Protein AF-A0A914CPJ4-F1 (afdb_monomer)

pLDDT: mean 84.22, std 12.0, range [42.84, 95.88]

Secondary structure (DSSP, 8-state):
--SSPPPGGGGBSSS-BTTB---SGGGG--SSPEEEEEEE--SGGGGS--HHHHHHHHHHT-TTS-TTTPPPEEEEEE-SSSPPPPHHHHHHHHHSTTEEEEE--TT-HHHHHHTTGGGEEEEEEEE----SS-TTTTTHHHHHHHHHHHHH-TTSEEEEE-S-GGGGGGTT--SS-HHHHHHHHHHHHHHHTT-TTGGGGSHHHHTT-EE-THHHHHHHHHHHH-THHHHHHHHHHTSS--TT--------

Foldseek 3Di:
DDPDFDDLVVQAQQCADPVGHHRFPVVVVDPAAAEEEEEEPVDPPQQPPDPVVVLVVDLLQDPPDDPNHRHAYEYAYADPDPDDGHPVNSRVQRRGPRHHYYYDHLLDVVSCVRHPVQRHQEYEYYYDDDPVPDLPCPCVVQLVSQCVCCVVRVNHQAAYEDADLVCLLSHPDDPPDPPSVVLVVQLVVCVVVVDPCSSCPRPCNVSNNYDHPVVCVVVVVVCVVVVCSVVVVCLASVVDDDVPGDYDDDDD

InterPro domains:
  IPR003148 Regulator of K+ conductance, N-terminal lobe [PF22614] (32-160)
  IPR047871 Calcium-activated potassium channel slowpoke-like [PTHR10027] (2-251)

Organism: NCBI:txid290746

Structure (mmCIF, N/CA/C/O backbone):
data_AF-A0A914CPJ4-F1
#
_entry.id   AF-A0A914CPJ4-F1
#
loop_
_atom_site.group_PDB
_atom_site.id
_atom_site.type_symbol
_atom_site.label_atom_id
_atom_site.label_alt_id
_atom_site.label_comp_id
_atom_site.label_asym_id
_atom_site.label_entity_id
_atom_site.label_seq_id
_atom_site.pdbx_PDB_ins_code
_atom_site.Cartn_x
_atom_site.Cartn_y
_atom_site.Cartn_z
_atom_site.occupancy
_atom_site.B_iso_or_equiv
_atom_site.auth_seq_id
_atom_site.auth_comp_id
_atom_site.auth_asym_id
_atom_site.auth_atom_id
_atom_site.pdbx_PDB_model_num
ATOM 1 N N . MET A 1 1 ? 13.257 -15.814 -3.622 1.00 79.31 1 MET A N 1
ATOM 2 C CA . MET A 1 1 ? 14.159 -14.845 -4.295 1.00 79.31 1 MET A CA 1
ATOM 3 C C . MET A 1 1 ? 14.521 -15.344 -5.689 1.00 79.31 1 MET A C 1
ATOM 5 O O . MET A 1 1 ? 14.364 -16.530 -5.962 1.00 79.31 1 MET A O 1
ATOM 9 N N . LEU A 1 2 ? 14.965 -14.452 -6.576 1.00 82.50 2 LEU A N 1
ATOM 10 C CA . LEU A 1 2 ? 15.414 -14.799 -7.926 1.00 82.50 2 LEU A CA 1
ATOM 11 C C . LEU A 1 2 ? 16.773 -15.511 -7.895 1.00 82.50 2 LEU A C 1
ATOM 13 O O . LEU A 1 2 ? 17.661 -15.119 -7.143 1.00 82.50 2 LEU A O 1
ATOM 17 N N . LYS A 1 3 ? 16.958 -16.515 -8.766 1.00 82.69 3 LYS A N 1
ATOM 18 C CA . LYS A 1 3 ? 18.250 -17.213 -8.931 1.00 82.69 3 LYS A CA 1
ATOM 19 C C . LYS A 1 3 ? 19.349 -16.292 -9.475 1.00 82.69 3 LYS A C 1
ATOM 21 O O . LYS A 1 3 ? 20.510 -16.447 -9.122 1.00 82.69 3 LYS A O 1
ATOM 26 N N . LYS A 1 4 ? 18.980 -15.336 -10.334 1.00 88.56 4 LYS A N 1
ATOM 27 C CA . LYS A 1 4 ? 19.869 -14.305 -10.882 1.00 88.56 4 LYS A CA 1
ATOM 28 C C . LYS A 1 4 ? 19.288 -12.932 -10.562 1.00 88.56 4 LYS A C 1
ATOM 30 O O . LYS A 1 4 ? 18.122 -12.679 -10.871 1.00 88.56 4 LYS A O 1
ATOM 35 N N . LYS A 1 5 ? 20.099 -12.062 -9.955 1.00 91.81 5 LYS A N 1
ATOM 36 C CA . LYS A 1 5 ? 19.717 -10.674 -9.669 1.00 91.81 5 LYS A CA 1
ATOM 37 C C . LYS A 1 5 ? 19.462 -9.912 -10.969 1.00 91.81 5 LYS A C 1
ATOM 39 O O . LYS A 1 5 ? 20.154 -10.116 -11.969 1.00 91.81 5 LYS A O 1
ATOM 44 N N . ARG A 1 6 ? 18.463 -9.032 -10.948 1.00 93.12 6 ARG A N 1
ATOM 45 C CA . ARG A 1 6 ? 18.163 -8.136 -12.073 1.00 93.12 6 ARG A CA 1
ATOM 46 C C . ARG A 1 6 ? 19.203 -7.010 -12.144 1.00 93.12 6 ARG A C 1
ATOM 48 O O . ARG A 1 6 ? 19.641 -6.540 -11.096 1.00 93.12 6 ARG A O 1
ATOM 55 N N . PRO A 1 7 ? 19.587 -6.545 -13.343 1.00 91.81 7 PRO A N 1
ATOM 56 C CA . PRO A 1 7 ? 20.474 -5.394 -13.458 1.00 91.81 7 PRO A CA 1
ATOM 57 C C . PRO A 1 7 ? 19.769 -4.134 -12.935 1.00 91.81 7 PRO A C 1
ATOM 59 O O . PRO A 1 7 ? 18.557 -3.981 -13.100 1.00 91.81 7 PRO A O 1
ATOM 62 N N . TYR A 1 8 ? 20.523 -3.219 -12.321 1.00 91.44 8 TYR A N 1
ATOM 63 C CA . TYR A 1 8 ? 19.953 -2.039 -11.655 1.00 91.44 8 TYR A CA 1
ATOM 64 C C . TYR A 1 8 ? 19.172 -1.125 -12.601 1.00 91.44 8 TYR A C 1
ATOM 66 O O . TYR A 1 8 ? 18.148 -0.574 -12.204 1.00 91.44 8 TYR A O 1
ATOM 74 N N . CYS A 1 9 ? 19.592 -1.021 -13.863 1.00 90.81 9 CYS A N 1
ATOM 75 C CA . CYS A 1 9 ? 18.874 -0.248 -14.875 1.00 90.81 9 CYS A CA 1
ATOM 76 C C . CYS A 1 9 ? 17.449 -0.772 -15.121 1.00 90.81 9 CYS A C 1
ATOM 78 O O . CYS A 1 9 ? 16.534 0.025 -15.262 1.00 90.81 9 CYS A O 1
ATOM 80 N N . CYS A 1 10 ? 17.218 -2.089 -15.053 1.00 91.75 10 CYS A N 1
ATOM 81 C CA . CYS A 1 10 ? 15.882 -2.680 -15.203 1.00 91.75 10 CYS A CA 1
ATOM 82 C C . CYS A 1 10 ? 14.960 -2.461 -13.999 1.00 91.75 10 CYS A C 1
ATOM 84 O O . CYS A 1 10 ? 13.768 -2.758 -14.090 1.00 91.75 10 CYS A O 1
ATOM 86 N N . LEU A 1 11 ? 15.497 -2.046 -12.849 1.00 91.69 11 LEU A N 1
ATOM 87 C CA . LEU A 1 11 ? 14.681 -1.730 -11.675 1.00 91.69 11 LEU A CA 1
ATOM 88 C C . LEU A 1 11 ? 14.003 -0.369 -11.816 1.00 91.69 11 LEU A C 1
ATOM 90 O O . LEU A 1 11 ? 12.974 -0.146 -11.182 1.00 91.69 11 LEU A O 1
ATOM 94 N N . LYS A 1 12 ? 14.577 0.526 -12.622 1.00 92.00 12 LYS A N 1
ATOM 95 C CA . LYS A 1 12 ? 14.050 1.863 -12.850 1.00 92.00 12 LYS A CA 1
ATOM 96 C C . LYS A 1 12 ? 12.980 1.807 -13.937 1.00 92.00 12 LYS A C 1
ATOM 98 O O . LYS A 1 12 ? 13.246 1.340 -15.034 1.00 92.00 12 LYS A O 1
ATOM 103 N N . LEU A 1 13 ? 11.772 2.259 -13.614 1.00 90.88 13 LEU A N 1
ATOM 104 C CA . LEU A 1 13 ? 10.626 2.202 -14.529 1.00 90.88 13 LEU A CA 1
ATOM 105 C C . LEU A 1 13 ? 10.644 3.333 -15.570 1.00 90.88 13 LEU A C 1
ATOM 107 O O . LEU A 1 13 ? 10.175 3.157 -16.684 1.00 90.88 13 LEU A O 1
ATOM 111 N N . SER A 1 14 ? 11.148 4.507 -15.186 1.00 84.75 14 SER A N 1
ATOM 112 C CA . SER A 1 14 ? 10.991 5.751 -15.950 1.00 84.75 14 SER A CA 1
ATOM 113 C C . SER A 1 14 ? 12.009 5.942 -17.077 1.00 84.75 14 SER A C 1
ATOM 115 O O . SER A 1 14 ? 11.964 6.961 -17.759 1.00 84.75 14 SER A O 1
ATOM 117 N N . GLU A 1 15 ? 12.975 5.037 -17.225 1.00 87.19 15 GLU A N 1
ATOM 118 C CA . GLU A 1 15 ? 14.074 5.165 -18.182 1.00 87.19 15 GLU A CA 1
ATOM 119 C C . GLU A 1 15 ? 14.268 3.856 -18.936 1.00 87.19 15 GLU A C 1
ATOM 121 O O . GLU A 1 15 ? 14.432 2.796 -18.333 1.00 87.19 15 GLU A O 1
ATOM 126 N N . SER A 1 16 ? 14.304 3.954 -20.263 1.00 90.38 16 SER A N 1
ATOM 127 C CA . SER A 1 16 ? 14.682 2.842 -21.123 1.00 90.38 16 SER A CA 1
ATOM 128 C C . SER A 1 16 ? 16.148 2.475 -20.899 1.00 90.38 16 SER A C 1
ATOM 130 O O . SER A 1 16 ? 17.007 3.348 -20.765 1.00 90.38 16 SER A O 1
ATOM 132 N N . CYS A 1 17 ? 16.457 1.185 -20.938 1.00 90.50 17 CYS A N 1
ATOM 133 C CA . CYS A 1 17 ? 17.824 0.679 -20.923 1.00 90.50 17 CYS A CA 1
ATOM 134 C C . CYS A 1 17 ? 18.021 -0.356 -22.033 1.00 90.50 17 CYS A C 1
ATOM 136 O O . CYS A 1 17 ? 17.056 -0.828 -22.629 1.00 90.50 17 CYS A O 1
ATOM 138 N N . GLU A 1 18 ? 19.265 -0.770 -22.270 1.00 89.94 18 GLU A N 1
ATOM 139 C CA . GLU A 1 18 ? 19.602 -1.766 -23.302 1.00 89.94 18 GLU A CA 1
ATOM 140 C C . GLU A 1 18 ? 18.847 -3.097 -23.141 1.00 89.94 18 GLU A C 1
ATOM 142 O O . GLU A 1 18 ? 18.603 -3.804 -24.113 1.00 89.94 18 GLU A O 1
ATOM 147 N N . HIS A 1 19 ? 18.431 -3.433 -21.918 1.00 89.81 19 HIS A N 1
ATOM 148 C CA . HIS A 1 19 ? 17.678 -4.654 -21.629 1.00 89.81 19 HIS A CA 1
ATOM 149 C C . HIS A 1 19 ? 16.163 -4.509 -21.828 1.00 89.81 19 HIS A C 1
ATOM 151 O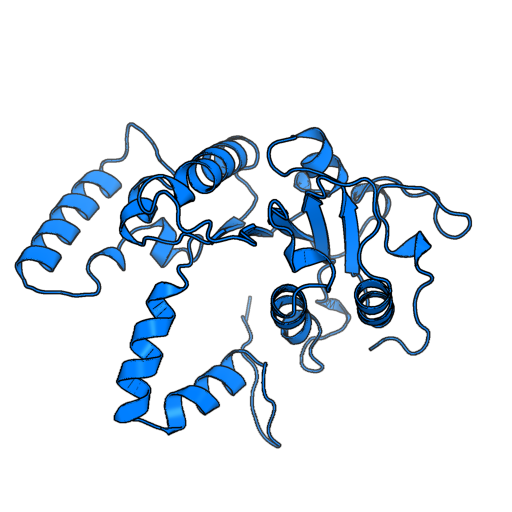 O . HIS A 1 19 ? 15.466 -5.513 -21.962 1.00 89.81 19 HIS A O 1
ATOM 157 N N . CYS A 1 20 ? 15.629 -3.289 -21.723 1.00 89.31 20 CYS A N 1
ATOM 158 C CA . CYS A 1 20 ? 14.195 -3.033 -21.664 1.00 89.31 20 CYS A CA 1
ATOM 159 C C . CYS A 1 20 ? 13.900 -1.597 -22.123 1.00 89.31 20 CYS A C 1
ATOM 161 O O . CYS A 1 20 ? 14.276 -0.660 -21.413 1.00 89.31 20 CYS A O 1
ATOM 163 N N . PRO A 1 21 ? 13.205 -1.405 -23.260 1.00 91.88 21 PRO A N 1
ATOM 164 C CA . PRO A 1 21 ? 12.904 -0.077 -23.790 1.00 91.88 21 PRO A CA 1
ATOM 165 C C . PRO A 1 21 ? 11.723 0.602 -23.084 1.00 91.88 21 PRO A C 1
ATOM 167 O O . PRO A 1 21 ? 11.405 1.741 -23.408 1.00 91.88 21 PRO A O 1
ATOM 170 N N . TYR A 1 22 ? 11.059 -0.088 -22.154 1.00 93.31 22 TYR A N 1
ATOM 171 C CA . TYR A 1 22 ? 9.839 0.409 -21.535 1.00 93.31 22 TYR A CA 1
ATOM 172 C C . TYR A 1 22 ? 10.086 1.600 -20.610 1.00 93.31 22 TYR A C 1
ATOM 174 O O . TYR A 1 22 ? 11.032 1.594 -19.826 1.00 93.31 22 TYR A O 1
ATOM 182 N N . THR A 1 23 ? 9.203 2.594 -20.685 1.00 90.06 23 THR A N 1
ATOM 183 C CA . THR A 1 23 ? 9.301 3.849 -19.912 1.00 90.06 23 THR A CA 1
ATOM 184 C C . THR A 1 23 ? 8.101 4.104 -19.002 1.00 90.06 23 THR A C 1
ATOM 186 O O . THR A 1 23 ? 8.130 4.989 -18.143 1.00 90.06 23 THR A O 1
ATOM 189 N N . THR A 1 24 ? 7.032 3.324 -19.171 1.00 91.69 24 THR A N 1
ATOM 190 C CA . THR A 1 24 ? 5.809 3.419 -18.373 1.00 91.69 24 THR A CA 1
ATOM 191 C C . THR A 1 24 ? 5.376 2.043 -17.882 1.00 91.69 24 THR A C 1
ATOM 193 O O . THR A 1 24 ? 5.587 1.035 -18.555 1.00 91.69 24 THR A O 1
ATOM 196 N N . ALA A 1 25 ? 4.714 1.979 -16.721 1.00 92.31 25 ALA A N 1
ATOM 197 C CA . ALA A 1 25 ? 4.182 0.721 -16.178 1.00 92.31 25 ALA A CA 1
ATOM 198 C C . ALA A 1 25 ? 3.256 -0.008 -17.166 1.00 92.31 25 ALA A C 1
ATOM 200 O O . ALA A 1 25 ? 3.248 -1.235 -17.229 1.00 92.31 25 ALA A O 1
ATOM 201 N N . ARG A 1 26 ? 2.512 0.753 -17.976 1.00 91.56 26 ARG A N 1
ATOM 202 C CA . ARG A 1 26 ? 1.573 0.221 -18.968 1.00 91.56 26 ARG A CA 1
ATOM 203 C C . ARG A 1 26 ? 2.258 -0.631 -20.038 1.00 91.56 26 ARG A C 1
ATOM 205 O O . ARG A 1 26 ? 1.668 -1.610 -20.484 1.00 91.56 26 ARG A O 1
ATOM 212 N N . GLU A 1 27 ? 3.478 -0.282 -20.435 1.00 92.81 27 GLU A N 1
ATOM 213 C CA . GLU A 1 27 ? 4.232 -0.999 -21.473 1.00 92.81 27 GLU A CA 1
ATOM 214 C C . GLU A 1 27 ? 4.710 -2.380 -21.009 1.00 92.81 27 GLU A C 1
ATOM 216 O O . GLU A 1 27 ? 4.847 -3.290 -21.823 1.00 92.81 27 GLU A O 1
ATOM 221 N N . TYR A 1 28 ? 4.883 -2.579 -19.698 1.00 91.00 28 TYR A N 1
ATOM 222 C CA . TYR A 1 28 ? 5.264 -3.881 -19.145 1.00 91.00 28 TYR A CA 1
ATOM 223 C C . TYR A 1 28 ? 4.152 -4.935 -19.233 1.00 91.00 28 TYR A C 1
ATOM 225 O O . TYR A 1 28 ? 4.446 -6.120 -19.065 1.00 91.00 28 TYR A O 1
ATOM 233 N N . ASN A 1 29 ? 2.900 -4.523 -19.479 1.00 91.50 29 ASN A N 1
ATOM 234 C CA . ASN A 1 29 ? 1.733 -5.394 -19.646 1.00 91.50 29 ASN A CA 1
ATOM 235 C C . ASN A 1 29 ? 1.654 -6.516 -18.588 1.00 91.50 29 ASN A C 1
ATOM 237 O O . ASN A 1 29 ? 1.595 -7.709 -18.903 1.00 91.50 29 ASN A O 1
ATOM 241 N N . TRP A 1 30 ? 1.737 -6.136 -17.309 1.00 93.12 30 TRP A N 1
ATOM 242 C CA . TRP A 1 30 ? 1.708 -7.092 -16.207 1.00 93.12 30 TRP A CA 1
ATOM 243 C C . TRP A 1 30 ? 0.375 -7.842 -16.142 1.00 93.12 30 TRP A C 1
ATOM 245 O O . TRP A 1 30 ? -0.690 -7.265 -16.336 1.00 93.12 30 TRP A O 1
ATOM 255 N N . LYS A 1 31 ? 0.435 -9.136 -15.800 1.00 91.62 31 LYS A N 1
ATOM 256 C CA . LYS A 1 31 ? -0.765 -9.980 -15.663 1.00 91.62 31 LYS A CA 1
ATOM 257 C C . LYS A 1 31 ? -1.660 -9.549 -14.499 1.00 91.62 31 LYS A C 1
ATOM 259 O O . LYS A 1 31 ? -2.876 -9.542 -14.634 1.00 91.62 31 LYS A O 1
ATOM 264 N N . ASN A 1 32 ? -1.043 -9.216 -13.366 1.00 93.19 32 ASN A N 1
ATOM 265 C CA . ASN A 1 32 ? -1.735 -8.809 -12.147 1.00 93.19 32 ASN A CA 1
ATOM 266 C C . ASN A 1 32 ? -1.646 -7.293 -11.965 1.00 93.19 32 ASN A C 1
ATOM 268 O O . ASN A 1 32 ? -0.625 -6.688 -12.300 1.00 93.19 32 ASN A O 1
ATOM 272 N N . SER A 1 33 ? -2.681 -6.707 -11.361 1.00 93.75 33 SER A N 1
ATOM 273 C CA . SER A 1 33 ? -2.717 -5.286 -11.004 1.00 93.75 33 SER A CA 1
ATOM 274 C C . SER A 1 33 ? -1.545 -4.909 -10.100 1.00 93.75 33 SER A C 1
ATOM 276 O O . SER A 1 33 ? -1.238 -5.625 -9.138 1.00 93.75 33 SER A O 1
ATOM 278 N N . ALA A 1 34 ? -0.922 -3.767 -10.375 1.00 94.75 34 ALA A N 1
ATOM 279 C CA . ALA A 1 34 ? 0.202 -3.287 -9.588 1.00 94.75 34 ALA A CA 1
ATOM 280 C C . ALA A 1 34 ? -0.230 -2.735 -8.219 1.00 94.75 34 ALA A C 1
ATOM 282 O O . ALA A 1 34 ? -1.388 -2.372 -7.987 1.00 94.75 34 ALA A O 1
ATOM 283 N N . ILE A 1 35 ? 0.738 -2.681 -7.309 1.00 95.88 35 ILE A N 1
ATOM 284 C CA . ILE A 1 35 ? 0.667 -1.970 -6.036 1.00 95.88 35 ILE A CA 1
ATOM 285 C C . ILE A 1 35 ? 1.643 -0.802 -6.135 1.00 95.88 35 ILE A C 1
ATOM 287 O O . ILE A 1 35 ? 2.839 -1.008 -6.351 1.00 95.88 35 ILE A O 1
ATOM 291 N N . ILE A 1 36 ? 1.143 0.418 -5.971 1.00 95.75 36 ILE A N 1
ATOM 292 C CA . ILE A 1 36 ? 1.990 1.613 -5.917 1.00 95.75 36 ILE A CA 1
ATOM 293 C C . ILE A 1 36 ? 2.285 1.918 -4.455 1.00 95.75 36 ILE A C 1
ATOM 295 O O . ILE A 1 36 ? 1.369 1.990 -3.643 1.00 95.75 36 ILE A O 1
ATOM 299 N N . VAL A 1 37 ? 3.554 2.117 -4.119 1.00 93.44 37 VAL A N 1
ATOM 300 C CA . VAL A 1 37 ? 3.982 2.574 -2.794 1.00 93.44 37 VAL A CA 1
ATOM 301 C C . VAL A 1 37 ? 4.639 3.931 -2.981 1.00 93.44 37 VAL A C 1
ATOM 303 O O . VAL A 1 37 ? 5.756 4.025 -3.486 1.00 93.44 37 VAL A O 1
ATOM 306 N N . ALA A 1 38 ? 3.912 4.981 -2.626 1.00 90.56 38 ALA A N 1
ATOM 307 C CA . ALA A 1 38 ? 4.359 6.355 -2.707 1.00 90.56 38 ALA A CA 1
ATOM 308 C C . ALA A 1 38 ? 4.926 6.782 -1.355 1.00 90.56 38 ALA A C 1
ATOM 310 O O . ALA A 1 38 ? 4.220 6.766 -0.346 1.00 90.56 38 ALA A O 1
ATOM 311 N N . VAL A 1 39 ? 6.208 7.138 -1.347 1.00 84.19 39 VAL A N 1
ATOM 312 C CA . VAL A 1 39 ? 6.927 7.517 -0.130 1.00 84.19 39 VAL A CA 1
ATOM 313 C C . VAL A 1 39 ? 7.401 8.952 -0.271 1.00 84.19 39 VAL A C 1
ATOM 315 O O . VAL A 1 39 ? 8.190 9.263 -1.171 1.00 84.19 39 VAL A O 1
ATOM 318 N N . ASP A 1 40 ? 6.934 9.823 0.625 1.00 74.62 40 ASP A N 1
ATOM 319 C CA . ASP A 1 40 ? 7.487 11.172 0.716 1.00 74.62 40 ASP A CA 1
ATOM 320 C C . ASP A 1 40 ? 8.816 11.142 1.481 1.00 74.62 40 ASP A C 1
ATOM 322 O O . ASP A 1 40 ? 8.848 10.938 2.696 1.00 74.62 40 ASP A O 1
ATOM 326 N N . GLN A 1 41 ? 9.921 11.329 0.756 1.00 63.06 41 GLN A N 1
ATOM 327 C CA . GLN A 1 41 ? 11.288 11.289 1.286 1.00 63.06 41 GLN A CA 1
ATOM 328 C C . GLN A 1 41 ? 11.815 12.698 1.573 1.00 63.06 41 GLN A C 1
ATOM 330 O O . GLN A 1 41 ? 12.959 13.048 1.274 1.00 63.06 41 GLN A O 1
ATOM 335 N N . SER A 1 42 ? 10.968 13.542 2.155 1.00 50.31 42 SER A N 1
ATOM 336 C CA . SER A 1 42 ? 11.309 14.918 2.502 1.00 50.31 42 SER A CA 1
ATOM 337 C C . SER A 1 42 ? 12.378 15.027 3.606 1.00 50.31 42 SER A C 1
ATOM 339 O O . SER A 1 42 ? 12.928 16.122 3.778 1.00 50.31 42 SER A O 1
ATOM 341 N N . SER A 1 43 ? 12.744 13.919 4.276 1.00 44.84 43 SER A N 1
ATOM 342 C CA . SER A 1 43 ? 13.762 13.854 5.334 1.00 44.84 43 SER A CA 1
ATOM 343 C C . SER A 1 43 ? 15.096 13.214 4.921 1.00 44.84 43 SER A C 1
ATOM 345 O O . SER A 1 43 ? 15.177 12.278 4.127 1.00 44.84 43 SER A O 1
ATOM 347 N N . ARG A 1 44 ? 16.181 13.708 5.534 1.00 43.41 44 ARG A N 1
ATOM 348 C CA . ARG A 1 44 ? 17.588 13.316 5.300 1.00 43.41 44 ARG A CA 1
ATOM 349 C C . ARG A 1 44 ? 17.920 11.845 5.613 1.00 43.41 44 ARG A C 1
ATOM 351 O O . ARG A 1 44 ? 19.039 11.413 5.334 1.00 43.41 44 ARG A O 1
ATOM 358 N N . ASN A 1 45 ? 16.994 11.080 6.192 1.00 42.84 45 ASN A N 1
ATOM 359 C CA . ASN A 1 45 ? 17.260 9.723 6.678 1.00 42.84 45 ASN A CA 1
ATOM 360 C C . ASN A 1 45 ? 17.192 8.645 5.584 1.00 42.84 45 ASN A C 1
ATOM 362 O O . ASN A 1 45 ? 17.738 7.559 5.773 1.00 42.84 45 ASN A O 1
ATOM 366 N N . VAL A 1 46 ? 16.698 8.976 4.387 1.00 46.41 46 VAL A N 1
ATOM 367 C CA . VAL A 1 46 ? 16.707 8.072 3.219 1.00 46.41 46 VAL A CA 1
ATOM 368 C C . VAL A 1 46 ? 18.054 8.055 2.478 1.00 46.41 46 VAL A C 1
ATOM 370 O O . VAL A 1 46 ? 18.150 7.730 1.298 1.00 46.41 46 VAL A O 1
ATOM 373 N N . ARG A 1 47 ? 19.163 8.357 3.162 1.00 46.72 47 ARG A N 1
ATOM 374 C CA . ARG A 1 47 ? 20.495 7.949 2.673 1.00 46.72 47 ARG A CA 1
ATOM 375 C C . ARG A 1 47 ? 20.752 6.453 2.894 1.00 46.72 47 ARG A C 1
ATOM 377 O O . ARG A 1 47 ? 21.701 5.893 2.346 1.00 46.72 47 ARG A O 1
ATOM 384 N N . ARG A 1 48 ? 19.892 5.772 3.654 1.00 44.38 48 ARG A N 1
ATOM 385 C CA . ARG A 1 48 ? 19.912 4.324 3.887 1.00 44.38 48 ARG A CA 1
ATOM 386 C C . ARG A 1 48 ? 18.512 3.822 3.571 1.00 44.38 48 ARG A C 1
ATOM 388 O O . ARG A 1 48 ? 17.584 4.273 4.223 1.00 44.38 48 ARG A O 1
ATOM 395 N N . GLY A 1 49 ? 18.341 2.987 2.546 1.00 50.44 49 GLY A N 1
ATOM 396 C CA . GLY A 1 49 ? 17.019 2.476 2.168 1.00 50.44 49 GLY A CA 1
ATOM 397 C C . GLY A 1 49 ? 16.227 2.042 3.400 1.00 50.44 49 GLY A C 1
ATOM 398 O O . GLY A 1 49 ? 16.729 1.245 4.193 1.00 50.44 49 GLY A O 1
ATOM 399 N N . SER A 1 50 ? 15.056 2.648 3.592 1.00 57.28 50 SER A N 1
ATOM 400 C CA . SER A 1 50 ? 14.302 2.531 4.834 1.00 57.28 50 SER A CA 1
ATOM 401 C C . SER A 1 50 ? 14.004 1.065 5.151 1.00 57.28 50 SER A C 1
ATOM 403 O O . SER A 1 50 ? 13.406 0.385 4.307 1.00 57.28 50 SER A O 1
ATOM 405 N N . PRO A 1 51 ? 14.343 0.564 6.353 1.00 62.19 51 PRO A N 1
ATOM 406 C CA . PRO A 1 51 ? 13.916 -0.758 6.809 1.00 62.19 51 PRO A CA 1
ATOM 407 C C . PRO A 1 51 ? 12.398 -0.963 6.670 1.00 62.19 51 PRO A C 1
ATOM 409 O O . PRO A 1 51 ? 11.943 -2.077 6.421 1.00 62.19 51 PRO A O 1
ATOM 412 N N . GLY A 1 52 ? 11.611 0.119 6.755 1.00 72.94 52 GLY A N 1
ATOM 413 C CA . GLY A 1 52 ? 10.153 0.079 6.638 1.00 72.94 52 GLY A CA 1
ATOM 414 C C . GLY A 1 52 ? 9.651 -0.421 5.280 1.00 72.94 52 GLY A C 1
ATOM 415 O O . GLY A 1 52 ? 8.761 -1.267 5.233 1.00 72.94 52 GLY A O 1
ATOM 416 N N . ILE A 1 53 ? 10.255 0.023 4.170 1.00 80.75 53 ILE A N 1
ATOM 417 C CA . ILE A 1 53 ? 9.842 -0.421 2.824 1.00 80.75 53 ILE A CA 1
ATOM 418 C C . ILE A 1 53 ? 10.149 -1.913 2.637 1.00 80.75 53 ILE A C 1
ATOM 420 O O . ILE A 1 53 ? 9.373 -2.638 2.015 1.00 80.75 53 ILE A O 1
ATOM 424 N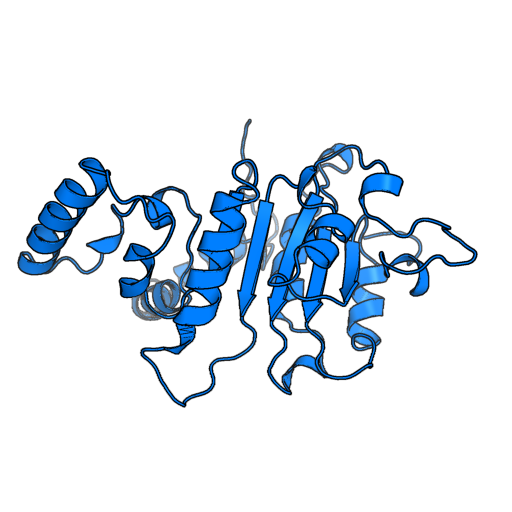 N . PHE A 1 54 ? 11.248 -2.405 3.212 1.00 82.00 54 PHE A N 1
ATOM 425 C CA . PHE A 1 54 ? 11.561 -3.833 3.175 1.00 82.00 54 PHE A CA 1
ATOM 426 C C . PHE A 1 54 ? 10.560 -4.669 3.959 1.00 82.00 54 PHE A C 1
ATOM 428 O O . PHE A 1 54 ? 10.104 -5.690 3.447 1.00 82.00 54 PHE A O 1
ATOM 435 N N . ASN A 1 55 ? 10.158 -4.206 5.141 1.00 84.88 55 ASN A N 1
ATOM 436 C CA . ASN A 1 55 ? 9.132 -4.873 5.941 1.00 84.88 55 ASN A CA 1
ATOM 437 C C . ASN A 1 55 ? 7.774 -4.923 5.226 1.00 84.88 55 ASN A C 1
ATOM 439 O O . ASN A 1 55 ? 6.998 -5.840 5.469 1.00 84.88 55 ASN A O 1
ATOM 443 N N . LEU A 1 56 ? 7.506 -3.994 4.302 1.00 87.19 56 LEU A N 1
ATOM 444 C CA . LEU A 1 56 ? 6.339 -4.063 3.422 1.00 87.19 56 LEU A CA 1
ATOM 445 C C . LEU A 1 56 ? 6.516 -5.096 2.295 1.00 87.19 56 LEU A C 1
ATOM 447 O O . LEU A 1 56 ? 5.586 -5.828 1.964 1.00 87.19 56 LEU A O 1
ATOM 451 N N . ILE A 1 57 ? 7.701 -5.160 1.683 1.00 89.12 57 ILE A N 1
ATOM 452 C CA . ILE A 1 57 ? 7.977 -6.052 0.546 1.00 89.12 57 ILE A CA 1
ATOM 453 C C . ILE A 1 57 ? 8.039 -7.523 0.976 1.00 89.12 57 ILE A C 1
ATOM 455 O O . ILE A 1 57 ? 7.571 -8.385 0.229 1.00 89.12 57 ILE A O 1
ATOM 459 N N . LEU A 1 58 ? 8.616 -7.818 2.145 1.00 88.56 58 LEU A N 1
ATOM 460 C CA . LEU A 1 58 ? 8.892 -9.185 2.598 1.00 88.56 58 LEU A CA 1
ATOM 461 C C . LEU A 1 58 ? 7.628 -10.069 2.634 1.00 88.56 58 LEU A C 1
ATOM 463 O O . LEU A 1 58 ? 7.618 -11.079 1.924 1.00 88.56 58 LEU A O 1
ATOM 467 N N . PRO A 1 59 ? 6.525 -9.688 3.310 1.00 89.12 59 PRO A N 1
ATOM 468 C CA . PRO A 1 59 ? 5.301 -10.494 3.315 1.00 89.12 59 PRO A CA 1
ATOM 469 C C . PRO A 1 59 ? 4.641 -10.600 1.931 1.00 89.12 59 PRO A C 1
ATOM 471 O O . PRO A 1 59 ? 4.023 -11.612 1.601 1.00 89.12 59 PRO A O 1
ATOM 474 N N . LEU A 1 60 ? 4.796 -9.578 1.079 1.00 90.50 60 LEU A N 1
ATOM 475 C CA . LEU A 1 60 ? 4.265 -9.553 -0.294 1.00 90.50 60 LEU A CA 1
ATOM 476 C C . LEU A 1 60 ? 5.081 -10.404 -1.280 1.00 90.50 60 LEU A C 1
ATOM 478 O O . LEU A 1 60 ? 4.689 -10.567 -2.442 1.00 90.50 60 LEU A O 1
ATOM 482 N N . ARG A 1 61 ? 6.237 -10.907 -0.845 1.00 90.75 61 ARG A N 1
ATOM 483 C CA . ARG A 1 61 ? 7.138 -11.784 -1.601 1.00 90.75 61 ARG A CA 1
ATOM 484 C C . ARG A 1 61 ? 7.491 -13.050 -0.818 1.00 90.75 61 ARG A C 1
ATOM 486 O O . ARG A 1 61 ? 8.492 -13.694 -1.143 1.00 90.75 61 ARG A O 1
ATOM 493 N N . SER A 1 62 ? 6.683 -13.396 0.185 1.00 86.81 62 SER A N 1
ATOM 494 C CA . SER A 1 62 ? 6.890 -14.574 1.022 1.00 86.81 62 SER A CA 1
ATOM 495 C C . SER A 1 62 ? 6.772 -15.866 0.214 1.00 86.81 62 SER A C 1
ATOM 497 O O . SER A 1 62 ? 6.136 -15.915 -0.842 1.00 86.81 62 SER A O 1
ATOM 499 N N . TYR A 1 63 ? 7.388 -16.932 0.724 1.00 83.56 63 TYR A N 1
ATOM 500 C CA . TYR A 1 63 ? 7.346 -18.253 0.095 1.00 83.56 63 TYR A CA 1
ATOM 501 C C . TYR A 1 63 ? 5.922 -18.830 0.015 1.00 83.56 63 TYR A C 1
ATOM 503 O O . TYR A 1 63 ? 5.612 -19.578 -0.908 1.00 83.56 63 TYR A O 1
ATOM 511 N N . PHE A 1 64 ? 5.043 -18.443 0.942 1.00 82.56 64 PHE A N 1
ATOM 512 C CA . PHE A 1 64 ? 3.652 -18.899 0.988 1.00 82.56 64 PHE A CA 1
ATOM 513 C C . PHE A 1 64 ? 2.782 -18.357 -0.157 1.00 82.56 64 PHE A C 1
ATOM 515 O O . PHE A 1 64 ? 1.679 -18.853 -0.372 1.00 82.56 64 PHE A O 1
ATOM 522 N N . ARG A 1 65 ? 3.246 -17.339 -0.895 1.00 84.56 65 ARG A N 1
ATOM 523 C CA . ARG A 1 65 ? 2.524 -16.772 -2.042 1.00 84.56 65 ARG A CA 1
ATOM 524 C C . ARG A 1 65 ? 2.863 -17.533 -3.315 1.00 84.56 65 ARG A C 1
ATOM 526 O O . ARG A 1 65 ? 4.035 -17.721 -3.648 1.00 84.56 65 ARG A O 1
ATOM 533 N N . SER A 1 66 ? 1.840 -17.902 -4.081 1.00 86.88 66 SER A N 1
ATOM 534 C CA . SER A 1 66 ? 2.079 -18.539 -5.371 1.00 86.88 66 SER A CA 1
ATOM 535 C C . SER A 1 66 ? 2.724 -17.543 -6.357 1.00 86.88 66 SER A C 1
ATOM 537 O O . SER A 1 66 ? 2.372 -16.359 -6.371 1.00 86.88 66 SER A O 1
ATOM 539 N N . PRO A 1 67 ? 3.649 -17.983 -7.234 1.00 86.88 67 PRO A N 1
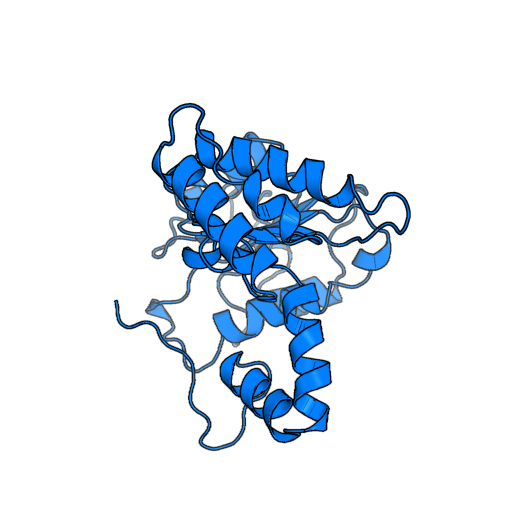ATOM 540 C CA . PRO A 1 67 ? 4.279 -17.097 -8.217 1.00 86.88 67 PRO A CA 1
ATOM 541 C C . PRO A 1 67 ? 3.289 -16.414 -9.171 1.00 86.88 67 PRO A C 1
ATOM 543 O O . PRO A 1 67 ? 3.581 -15.339 -9.695 1.00 86.88 67 PRO A O 1
ATOM 546 N N . HIS A 1 68 ? 2.130 -17.035 -9.404 1.00 88.44 68 HIS A N 1
ATOM 547 C CA . HIS A 1 68 ? 1.089 -16.531 -10.299 1.00 88.44 68 HIS A CA 1
ATOM 548 C C . HIS A 1 68 ? 0.255 -15.404 -9.682 1.00 88.44 68 HIS A C 1
ATOM 550 O O . HIS A 1 68 ? -0.269 -14.581 -10.426 1.00 88.44 68 HIS A O 1
ATOM 556 N N . GLU A 1 69 ? 0.179 -15.319 -8.354 1.00 89.69 69 GLU A N 1
ATOM 557 C CA . GLU A 1 69 ? -0.550 -14.270 -7.625 1.00 89.69 69 GLU A CA 1
ATOM 558 C C . GLU A 1 69 ? 0.314 -13.037 -7.333 1.00 89.69 69 GLU A C 1
ATOM 560 O O . GLU A 1 69 ? -0.178 -12.032 -6.814 1.00 89.69 69 GLU A O 1
ATOM 565 N N . LEU A 1 70 ? 1.614 -13.086 -7.649 1.00 92.25 70 LEU A N 1
ATOM 566 C CA . LEU A 1 70 ? 2.521 -11.982 -7.366 1.00 92.25 70 LEU A CA 1
ATOM 567 C C . LEU A 1 70 ? 2.094 -10.724 -8.123 1.00 92.25 70 LEU A C 1
ATOM 569 O O . LEU A 1 70 ? 2.030 -10.686 -9.354 1.00 92.25 70 LEU A O 1
ATOM 573 N N . ARG A 1 71 ? 1.833 -9.666 -7.358 1.00 93.62 71 ARG A N 1
ATOM 574 C CA . ARG A 1 71 ? 1.497 -8.340 -7.874 1.00 93.62 71 ARG A CA 1
ATOM 575 C C . ARG A 1 71 ? 2.761 -7.501 -8.029 1.00 93.62 71 ARG A C 1
ATOM 577 O O . ARG A 1 71 ? 3.549 -7.452 -7.076 1.00 93.62 71 ARG A O 1
ATOM 584 N N . PRO A 1 72 ? 2.979 -6.836 -9.174 1.00 95.44 72 PRO A N 1
ATOM 585 C CA . PRO A 1 72 ? 4.072 -5.885 -9.338 1.00 95.44 72 PRO A CA 1
ATOM 586 C C . PRO A 1 72 ? 4.016 -4.787 -8.276 1.00 95.44 72 PRO A C 1
ATOM 588 O O . PRO A 1 72 ? 2.935 -4.311 -7.944 1.00 95.44 72 PRO A O 1
ATOM 591 N N . ILE A 1 73 ? 5.171 -4.395 -7.741 1.00 95.69 73 ILE A N 1
ATOM 592 C CA . ILE A 1 73 ? 5.282 -3.289 -6.784 1.00 95.69 73 ILE A CA 1
ATOM 593 C C . ILE A 1 73 ? 6.080 -2.167 -7.441 1.00 95.69 73 ILE A C 1
ATOM 595 O O . ILE A 1 73 ? 7.209 -2.395 -7.884 1.00 95.69 73 ILE A O 1
ATOM 599 N N . VAL A 1 74 ? 5.501 -0.969 -7.486 1.00 95.12 74 VAL A N 1
ATOM 600 C CA . VAL A 1 74 ? 6.142 0.247 -7.997 1.00 95.12 74 VAL A CA 1
ATOM 601 C C . VAL A 1 74 ? 6.370 1.204 -6.836 1.00 95.12 74 VAL A C 1
ATOM 603 O O . VAL A 1 74 ? 5.420 1.716 -6.249 1.00 95.12 74 VAL A O 1
ATOM 606 N N . LEU A 1 75 ? 7.636 1.446 -6.506 1.00 92.62 75 LEU A N 1
ATOM 607 C CA . LEU A 1 75 ? 8.030 2.423 -5.498 1.00 92.62 75 LEU A CA 1
ATOM 608 C C . LEU A 1 75 ? 8.148 3.806 -6.147 1.00 92.62 75 LEU A C 1
ATOM 610 O O . LEU A 1 75 ? 9.051 4.036 -6.954 1.00 92.62 75 LEU A O 1
ATOM 614 N N . LEU A 1 76 ? 7.246 4.718 -5.799 1.00 91.75 76 LEU A N 1
ATOM 615 C CA . LEU A 1 76 ? 7.292 6.114 -6.220 1.00 91.75 76 LEU A CA 1
ATOM 616 C C . LEU A 1 76 ? 8.008 6.923 -5.136 1.00 91.75 76 LEU A C 1
ATOM 618 O O . LEU A 1 76 ? 7.463 7.145 -4.054 1.00 91.75 76 LEU A O 1
ATOM 622 N N . LEU A 1 77 ? 9.251 7.312 -5.416 1.00 87.56 77 LEU A N 1
ATOM 623 C CA . LEU A 1 77 ? 10.134 7.945 -4.440 1.00 87.56 77 LEU A CA 1
ATOM 624 C C . LEU A 1 77 ? 10.270 9.440 -4.733 1.00 87.56 77 LEU A C 1
ATOM 626 O O . LEU A 1 77 ? 10.799 9.832 -5.781 1.00 87.56 77 LEU A O 1
ATOM 630 N N . ASN A 1 78 ? 9.843 10.273 -3.785 1.00 80.25 78 ASN A N 1
ATOM 631 C CA . ASN A 1 78 ? 10.002 11.720 -3.881 1.00 80.25 78 ASN A CA 1
ATOM 632 C C . ASN A 1 78 ? 11.398 12.153 -3.401 1.00 80.25 78 ASN A C 1
ATOM 634 O O . ASN A 1 78 ? 11.564 12.615 -2.273 1.00 80.25 78 ASN A O 1
ATOM 638 N N . THR A 1 79 ? 12.426 11.984 -4.237 1.00 69.88 79 THR A N 1
ATOM 639 C CA . THR A 1 79 ? 13.787 12.422 -3.895 1.00 69.88 79 THR A CA 1
ATOM 640 C C . THR A 1 79 ? 13.989 13.904 -4.231 1.00 69.88 79 THR A C 1
ATOM 642 O O . THR A 1 79 ? 13.948 14.317 -5.398 1.00 69.88 79 THR A O 1
ATOM 645 N N . LYS A 1 80 ? 14.246 14.726 -3.202 1.00 60.19 80 LYS A N 1
ATOM 646 C CA . LYS A 1 80 ? 14.603 16.151 -3.364 1.00 60.19 80 LYS A CA 1
ATOM 647 C C . LYS A 1 80 ? 15.968 16.337 -4.043 1.00 60.19 80 LYS A C 1
ATOM 649 O O . LYS A 1 80 ? 16.165 17.302 -4.771 1.00 60.19 80 LYS A O 1
ATOM 654 N N . GLU A 1 81 ? 16.886 15.389 -3.861 1.00 56.00 81 GLU A N 1
ATOM 655 C CA . GLU A 1 81 ? 18.206 15.375 -4.504 1.00 56.00 81 GLU A CA 1
ATOM 656 C C . GLU A 1 81 ? 18.190 14.436 -5.733 1.00 56.00 81 GLU A C 1
ATOM 658 O O . GLU A 1 81 ? 17.520 13.402 -5.729 1.00 56.00 81 GLU A O 1
ATOM 663 N N . HIS A 1 82 ? 18.940 14.765 -6.793 1.00 55.66 82 HIS A N 1
ATOM 664 C CA . HIS A 1 82 ? 19.064 13.966 -8.033 1.00 55.66 82 HIS A CA 1
ATOM 665 C C . HIS A 1 82 ? 19.796 12.617 -7.852 1.00 55.66 82 HIS A C 1
ATOM 667 O O . HIS A 1 82 ? 20.257 12.017 -8.822 1.00 55.66 82 HIS A O 1
ATOM 673 N N . HIS A 1 83 ? 19.923 12.121 -6.624 1.00 62.19 83 HIS A N 1
ATOM 674 C CA . HIS A 1 83 ? 20.623 10.880 -6.334 1.00 62.19 83 HIS A CA 1
ATOM 675 C C . HIS A 1 83 ? 19.688 9.677 -6.463 1.00 62.19 83 HIS A C 1
ATOM 677 O O . HIS A 1 83 ? 18.534 9.706 -6.036 1.00 62.19 83 HIS A O 1
ATOM 683 N N . ALA A 1 84 ? 20.205 8.605 -7.065 1.00 68.38 84 ALA A N 1
ATOM 684 C CA . ALA A 1 84 ? 19.543 7.310 -7.056 1.00 68.38 84 ALA A CA 1
ATOM 685 C C . ALA A 1 84 ? 19.422 6.778 -5.611 1.00 68.38 84 ALA A C 1
ATOM 687 O O . ALA A 1 84 ? 20.217 7.168 -4.747 1.00 68.38 84 ALA A O 1
ATOM 688 N N . PRO A 1 85 ? 18.474 5.860 -5.344 1.00 77.38 85 PRO A N 1
ATOM 689 C CA . PRO A 1 85 ? 18.421 5.150 -4.073 1.00 77.38 85 PRO A CA 1
ATOM 690 C C . PRO A 1 85 ? 19.763 4.485 -3.744 1.00 77.38 85 PRO A C 1
ATOM 692 O O . PRO A 1 85 ? 20.531 4.127 -4.640 1.00 77.38 85 PRO A O 1
ATOM 695 N N . ASN A 1 86 ? 20.029 4.289 -2.452 1.00 79.50 86 ASN A N 1
ATOM 696 C CA . ASN A 1 86 ? 21.248 3.639 -1.966 1.00 79.50 86 ASN A CA 1
ATOM 697 C C . ASN A 1 86 ? 21.506 2.303 -2.702 1.00 79.50 86 ASN A C 1
ATOM 699 O O . ASN A 1 86 ? 20.589 1.505 -2.892 1.00 79.50 86 ASN A O 1
ATOM 703 N N . SER A 1 87 ? 22.755 2.030 -3.086 1.00 81.50 87 SER A N 1
ATOM 704 C CA . SER A 1 87 ? 23.143 0.799 -3.788 1.00 81.50 87 SER A CA 1
ATOM 705 C C . SER A 1 87 ? 22.774 -0.477 -3.026 1.00 81.50 87 SER A C 1
ATOM 707 O O . SER A 1 87 ? 22.344 -1.443 -3.649 1.00 81.50 87 SER A O 1
ATOM 709 N N . VAL A 1 88 ? 22.851 -0.471 -1.691 1.00 83.75 88 VAL A N 1
ATOM 710 C CA . VAL A 1 88 ? 22.405 -1.593 -0.844 1.00 83.75 88 VAL A CA 1
ATOM 711 C C . VAL A 1 88 ? 20.907 -1.840 -1.017 1.00 83.75 88 VAL A C 1
ATOM 713 O O . VAL A 1 88 ? 20.460 -2.981 -1.104 1.00 83.75 88 VAL A O 1
ATOM 716 N N . PHE A 1 89 ? 20.125 -0.763 -1.116 1.00 83.00 89 PHE A N 1
ATOM 717 C CA . PHE A 1 89 ? 18.686 -0.854 -1.323 1.00 83.00 89 PHE A CA 1
ATOM 718 C C . PHE A 1 89 ? 18.358 -1.474 -2.686 1.00 83.00 89 PHE A C 1
ATOM 720 O O . PHE A 1 89 ? 17.561 -2.409 -2.773 1.00 83.00 89 PHE A O 1
ATOM 727 N N . LEU A 1 90 ? 19.038 -1.004 -3.734 1.00 86.88 90 LEU A N 1
ATOM 728 C CA . LEU A 1 90 ? 18.892 -1.526 -5.092 1.00 86.88 90 LEU A CA 1
ATOM 729 C C . LEU A 1 90 ? 19.311 -2.996 -5.203 1.00 86.88 90 LEU A C 1
ATOM 731 O O . LEU A 1 90 ? 18.639 -3.763 -5.890 1.00 86.88 90 LEU A O 1
ATOM 735 N N . ASP A 1 91 ? 20.373 -3.409 -4.510 1.00 87.94 91 ASP A N 1
ATOM 736 C CA . ASP A 1 91 ? 20.855 -4.792 -4.541 1.00 87.94 91 ASP A CA 1
ATOM 737 C C . ASP A 1 91 ? 19.857 -5.776 -3.910 1.00 87.94 91 ASP A C 1
ATOM 739 O O . ASP A 1 91 ? 19.605 -6.861 -4.444 1.00 87.94 91 ASP A O 1
ATOM 743 N N . ILE A 1 92 ? 19.210 -5.371 -2.813 1.00 85.31 92 ILE A N 1
ATOM 744 C CA . ILE A 1 92 ? 18.140 -6.163 -2.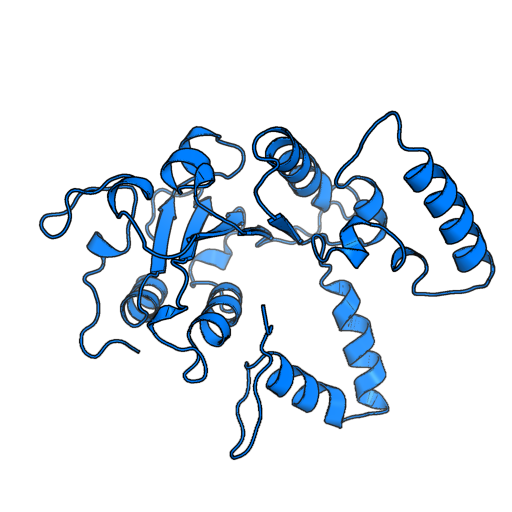199 1.00 85.31 92 ILE A CA 1
ATOM 745 C C . ILE A 1 92 ? 16.926 -6.212 -3.132 1.00 85.31 92 ILE A C 1
ATOM 747 O O . ILE A 1 92 ? 16.414 -7.297 -3.408 1.00 85.31 92 ILE A O 1
ATOM 751 N N . MET A 1 93 ? 16.486 -5.080 -3.692 1.00 88.38 93 MET A N 1
ATOM 752 C CA . MET A 1 93 ? 15.377 -5.058 -4.658 1.00 88.38 93 MET A CA 1
ATOM 753 C C . MET A 1 93 ? 15.643 -5.939 -5.885 1.00 88.38 93 MET A C 1
ATOM 755 O O . MET A 1 93 ? 14.737 -6.627 -6.353 1.00 88.38 93 MET A O 1
ATOM 759 N N . ALA A 1 94 ? 16.885 -5.963 -6.380 1.00 91.69 94 ALA A N 1
ATOM 760 C CA . ALA A 1 94 ? 17.306 -6.781 -7.517 1.00 91.69 94 ALA A CA 1
ATOM 761 C C . ALA A 1 94 ? 17.110 -8.287 -7.295 1.00 91.69 94 ALA A C 1
ATOM 763 O O . ALA A 1 94 ? 17.009 -9.042 -8.268 1.00 91.69 94 ALA A O 1
ATOM 764 N N . SER A 1 95 ? 17.058 -8.725 -6.033 1.00 91.44 95 SER A N 1
ATOM 765 C CA . SER A 1 95 ? 16.837 -10.122 -5.651 1.00 91.44 95 SER A CA 1
ATOM 766 C C . SER A 1 95 ? 15.361 -10.544 -5.683 1.00 91.44 95 SER A C 1
ATOM 768 O O . SER A 1 95 ? 15.064 -11.743 -5.740 1.00 91.44 95 SER A O 1
ATOM 770 N N . PHE A 1 96 ? 14.427 -9.587 -5.685 1.00 91.75 96 PHE A N 1
ATOM 771 C CA . PHE A 1 96 ? 12.993 -9.856 -5.671 1.00 91.75 96 PHE A CA 1
ATOM 772 C C . PHE A 1 96 ? 12.354 -9.705 -7.064 1.00 91.75 96 PHE A C 1
ATOM 774 O O . PHE A 1 96 ? 12.714 -8.819 -7.845 1.00 91.75 96 PHE A O 1
ATOM 781 N N . PRO A 1 97 ? 11.373 -10.560 -7.404 1.00 92.88 97 PRO A N 1
ATOM 782 C CA . PRO A 1 97 ? 10.645 -10.453 -8.661 1.00 92.88 97 PRO A CA 1
ATOM 783 C C . PRO A 1 97 ? 9.660 -9.278 -8.650 1.00 92.88 97 PRO A C 1
ATOM 785 O O . PRO A 1 97 ? 9.037 -8.978 -7.628 1.00 92.88 97 PRO A O 1
ATOM 788 N N . LEU A 1 98 ? 9.463 -8.676 -9.828 1.00 93.88 98 LEU A N 1
ATOM 789 C CA . LEU A 1 98 ? 8.415 -7.680 -10.094 1.00 93.88 98 LEU A CA 1
ATOM 790 C C . LEU A 1 98 ? 8.423 -6.502 -9.105 1.00 93.88 98 LEU A C 1
ATOM 792 O O . LEU A 1 98 ? 7.373 -6.088 -8.615 1.00 93.88 98 LEU A O 1
ATOM 796 N N . ILE A 1 99 ? 9.610 -6.001 -8.768 1.00 93.88 99 ILE A N 1
ATOM 797 C CA . ILE A 1 99 ? 9.773 -4.762 -8.006 1.00 93.88 99 ILE A CA 1
ATOM 798 C C . ILE A 1 99 ? 10.454 -3.736 -8.901 1.00 93.88 99 ILE A C 1
ATOM 800 O O . ILE A 1 99 ? 11.450 -4.041 -9.567 1.00 93.88 99 ILE A O 1
ATOM 804 N N . TYR A 1 100 ? 9.893 -2.536 -8.921 1.00 94.00 100 TYR A N 1
ATOM 805 C CA . TYR A 1 100 ? 10.364 -1.406 -9.700 1.00 94.00 100 TYR A CA 1
ATOM 806 C C . TYR A 1 100 ? 10.369 -0.162 -8.822 1.00 94.00 100 TYR A C 1
ATOM 808 O O . TYR A 1 100 ? 9.630 -0.080 -7.841 1.00 94.00 100 TYR A O 1
ATOM 816 N N . TRP A 1 101 ? 11.185 0.818 -9.180 1.00 92.25 101 TRP A N 1
ATOM 817 C CA . TRP A 1 101 ? 11.128 2.145 -8.591 1.00 92.25 101 TRP A CA 1
ATOM 818 C C . TRP A 1 101 ? 11.133 3.205 -9.683 1.00 92.25 101 TRP A C 1
ATOM 820 O O . TRP A 1 101 ? 11.632 2.998 -10.791 1.00 92.25 101 TRP A O 1
ATOM 830 N N . MET A 1 102 ? 10.587 4.363 -9.356 1.00 91.12 102 MET A N 1
ATOM 831 C CA . MET A 1 102 ? 10.735 5.566 -10.151 1.00 91.12 102 MET A CA 1
ATOM 832 C C . MET A 1 102 ? 10.794 6.778 -9.239 1.00 91.12 102 MET A C 1
ATOM 834 O O . MET A 1 102 ? 10.280 6.771 -8.119 1.00 91.12 102 MET A O 1
ATOM 838 N N . ARG A 1 103 ? 11.431 7.829 -9.741 1.00 88.75 103 ARG A N 1
ATOM 839 C CA . ARG A 1 103 ? 11.373 9.135 -9.103 1.00 88.75 103 ARG A CA 1
ATOM 840 C C . ARG A 1 103 ? 10.050 9.797 -9.464 1.00 88.75 103 ARG A C 1
ATOM 842 O O . ARG A 1 103 ? 9.639 9.735 -10.620 1.00 88.75 103 ARG A O 1
ATOM 849 N N . GLY A 1 104 ? 9.432 10.451 -8.494 1.00 87.75 104 GLY A N 1
ATOM 850 C CA . GLY A 1 104 ? 8.267 11.289 -8.734 1.00 87.75 104 GLY A CA 1
ATOM 851 C C . GLY A 1 104 ? 7.537 11.626 -7.447 1.00 87.75 104 GLY A C 1
ATOM 852 O O . GLY A 1 104 ? 7.875 11.125 -6.374 1.00 87.75 104 GLY A O 1
ATOM 853 N N . ASN A 1 105 ? 6.538 12.489 -7.567 1.00 85.81 105 ASN A N 1
ATOM 854 C CA . ASN A 1 105 ? 5.700 12.906 -6.451 1.00 85.81 105 ASN A CA 1
ATOM 855 C C . ASN A 1 105 ? 4.253 12.475 -6.712 1.00 85.81 105 ASN A C 1
ATOM 857 O O . ASN A 1 105 ? 3.744 12.632 -7.816 1.00 85.81 105 ASN A O 1
ATOM 861 N N . PHE A 1 106 ? 3.569 11.964 -5.691 1.00 85.94 106 PHE A N 1
ATOM 862 C CA . PHE A 1 106 ? 2.154 11.611 -5.784 1.00 85.94 106 PHE A CA 1
ATOM 863 C C . PHE A 1 106 ? 1.220 12.829 -5.895 1.00 85.94 106 PHE A C 1
ATOM 865 O O . PHE A 1 106 ? 0.055 12.658 -6.237 1.00 85.94 106 PHE A O 1
ATOM 872 N N . SER A 1 107 ? 1.705 14.052 -5.657 1.00 86.12 107 SER A N 1
ATOM 873 C CA . SER A 1 107 ? 0.984 15.280 -6.025 1.00 86.12 107 SER A CA 1
ATOM 874 C C . SER A 1 107 ? 0.986 15.539 -7.539 1.00 86.12 107 SER A C 1
ATOM 876 O O . SER A 1 107 ? 0.147 16.293 -8.027 1.00 86.12 107 SER A O 1
ATOM 878 N N . ASN A 1 108 ? 1.914 14.936 -8.293 1.00 89.69 108 ASN A N 1
ATOM 879 C CA . ASN A 1 108 ? 1.993 15.074 -9.744 1.00 89.69 108 ASN A CA 1
ATOM 880 C C . ASN A 1 108 ? 1.245 13.928 -10.440 1.00 89.69 108 ASN A C 1
ATOM 882 O O . ASN A 1 108 ? 1.618 12.758 -10.339 1.00 89.69 108 ASN A O 1
ATOM 886 N N . VAL A 1 109 ? 0.207 14.275 -11.199 1.00 91.31 109 VAL A N 1
ATOM 887 C CA . VAL A 1 109 ? -0.629 13.303 -11.914 1.00 91.31 109 VAL A CA 1
ATOM 888 C C . VAL A 1 109 ? 0.171 12.532 -12.966 1.00 91.31 109 VAL A C 1
ATOM 890 O O . VAL A 1 109 ? -0.031 11.328 -13.111 1.00 91.31 109 VAL A O 1
ATOM 893 N N . ASP A 1 110 ? 1.119 13.173 -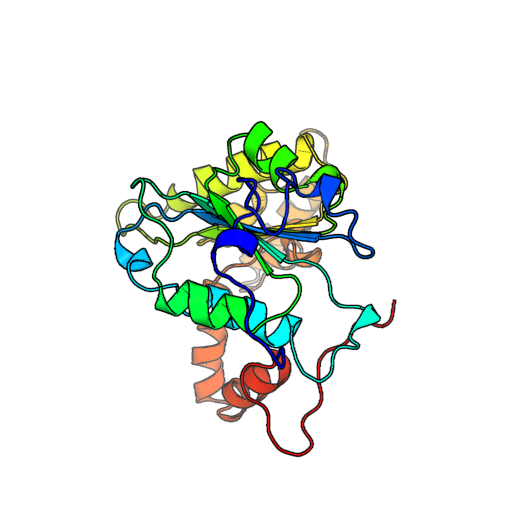13.651 1.00 92.56 110 ASP A N 1
ATOM 894 C CA . ASP A 1 110 ? 1.924 12.509 -14.683 1.00 92.56 110 ASP A CA 1
ATOM 895 C C . ASP A 1 110 ? 2.784 11.384 -14.102 1.00 92.56 110 ASP A C 1
ATOM 897 O O . ASP A 1 110 ? 2.916 10.317 -14.704 1.00 92.56 110 ASP A O 1
ATOM 901 N N . ASP A 1 111 ? 3.343 11.594 -12.910 1.00 93.31 111 ASP A N 1
ATOM 902 C CA . ASP A 1 111 ? 4.151 10.583 -12.232 1.00 93.31 111 ASP A CA 1
ATOM 903 C C . ASP A 1 111 ? 3.288 9.389 -11.811 1.00 93.31 111 ASP A C 1
ATOM 905 O O . ASP A 1 111 ? 3.697 8.241 -11.991 1.00 93.31 111 ASP A O 1
ATOM 909 N N . LEU A 1 112 ? 2.060 9.640 -11.344 1.00 94.12 112 LEU A N 1
ATOM 910 C CA . LEU A 1 112 ? 1.089 8.588 -11.032 1.00 94.12 112 LEU A CA 1
ATOM 911 C C . LEU A 1 112 ? 0.661 7.802 -12.280 1.00 94.12 112 LEU A C 1
ATOM 913 O O . LEU A 1 112 ? 0.548 6.573 -12.235 1.00 94.12 112 LEU A O 1
ATOM 917 N N . LEU A 1 113 ? 0.447 8.486 -13.407 1.00 94.00 113 LEU A N 1
ATOM 918 C CA . LEU A 1 113 ? 0.105 7.847 -14.679 1.00 94.00 113 LEU A CA 1
ATOM 919 C C . LEU A 1 113 ? 1.255 6.975 -15.194 1.00 94.00 113 LEU A C 1
ATOM 921 O O . LEU A 1 113 ? 1.016 5.828 -15.578 1.00 94.00 113 LEU A O 1
ATOM 925 N N . ARG A 1 114 ? 2.502 7.464 -15.135 1.00 94.06 114 ARG A N 1
ATOM 926 C CA . ARG A 1 114 ? 3.700 6.676 -15.486 1.00 94.06 114 ARG A CA 1
ATOM 927 C C . ARG A 1 114 ? 3.891 5.474 -14.562 1.00 94.06 114 ARG A C 1
ATOM 929 O O . ARG A 1 114 ? 4.220 4.393 -15.053 1.00 94.06 114 ARG A O 1
ATOM 936 N N . ALA A 1 115 ? 3.619 5.638 -13.264 1.00 94.94 115 ALA A N 1
ATOM 937 C CA . ALA A 1 115 ? 3.623 4.557 -12.275 1.00 94.94 115 ALA A CA 1
ATOM 938 C C . ALA A 1 115 ? 2.516 3.513 -12.510 1.00 94.94 115 ALA A C 1
ATOM 940 O O . ALA A 1 115 ? 2.562 2.429 -11.929 1.00 94.94 115 ALA A O 1
ATOM 941 N N . GLY A 1 116 ? 1.536 3.813 -13.369 1.00 94.56 116 GLY A N 1
ATOM 942 C CA . GLY A 1 116 ? 0.479 2.887 -13.759 1.00 94.56 116 GLY A CA 1
ATOM 943 C C . GLY A 1 116 ? -0.740 2.906 -12.846 1.00 94.56 116 GLY A C 1
ATOM 944 O O . GLY A 1 116 ? -1.428 1.892 -12.764 1.00 94.56 116 GLY A O 1
ATOM 945 N N . ILE A 1 117 ? -1.048 4.031 -12.186 1.00 95.56 117 ILE A N 1
ATOM 946 C CA . ILE A 1 117 ? -2.160 4.128 -11.221 1.00 95.56 117 ILE A CA 1
ATOM 947 C C . ILE A 1 117 ? -3.501 3.618 -11.766 1.00 95.56 117 ILE A C 1
ATOM 949 O O . ILE A 1 117 ? -4.253 2.977 -11.042 1.00 95.56 117 ILE A O 1
ATOM 953 N N . CYS A 1 118 ? -3.773 3.804 -13.060 1.00 92.38 118 CYS A N 1
ATOM 954 C CA . CYS A 1 118 ? -5.001 3.332 -13.704 1.00 92.38 118 CYS A CA 1
ATOM 955 C C . CYS A 1 118 ? -5.146 1.798 -13.739 1.00 92.38 118 CYS A C 1
ATOM 957 O O . CYS A 1 118 ? -6.257 1.301 -13.907 1.00 92.38 118 CYS A O 1
ATOM 959 N N . GLN A 1 119 ? -4.039 1.058 -13.634 1.00 91.69 119 GLN A N 1
ATOM 960 C CA . GLN A 1 119 ? -3.990 -0.411 -13.638 1.00 91.69 119 GLN A CA 1
ATOM 961 C C . GLN A 1 119 ? -3.720 -0.987 -12.242 1.00 91.69 119 GLN A C 1
ATOM 963 O O . GLN A 1 119 ? -3.681 -2.207 -12.061 1.00 91.69 119 GLN A O 1
ATOM 968 N N . SER A 1 120 ? -3.506 -0.117 -11.259 1.00 94.56 120 SER A N 1
ATOM 969 C CA . SER A 1 120 ? -3.221 -0.498 -9.885 1.00 94.56 120 SER A CA 1
ATOM 970 C C . SER A 1 120 ? -4.516 -0.690 -9.111 1.00 94.56 120 SER A C 1
ATOM 972 O O . SER A 1 120 ? -5.439 0.114 -9.211 1.00 94.56 120 SER A O 1
ATOM 974 N N . GLU A 1 121 ? -4.582 -1.744 -8.300 1.00 92.19 121 GLU A N 1
ATOM 975 C CA . GLU A 1 121 ? -5.707 -1.923 -7.374 1.00 92.19 121 GLU A CA 1
ATOM 976 C C . GLU A 1 121 ? -5.470 -1.132 -6.084 1.00 92.19 121 GLU A C 1
ATOM 978 O O . GLU A 1 121 ? -6.405 -0.568 -5.519 1.00 92.19 121 GLU A O 1
ATOM 983 N N . HIS A 1 122 ? -4.214 -1.068 -5.634 1.00 94.62 122 HIS A N 1
ATOM 984 C CA . HIS A 1 122 ? -3.842 -0.453 -4.367 1.00 94.62 122 HIS A CA 1
ATOM 985 C C . HIS A 1 122 ? -2.768 0.612 -4.548 1.00 94.62 122 HIS A C 1
ATOM 987 O O . HIS A 1 122 ? -1.802 0.430 -5.294 1.00 94.62 122 HIS A O 1
ATOM 993 N N . MET A 1 123 ? -2.914 1.690 -3.785 1.00 94.94 123 MET A N 1
ATOM 994 C CA . MET A 1 123 ? -1.880 2.696 -3.592 1.00 94.94 123 MET A CA 1
ATOM 995 C C . MET A 1 123 ? -1.656 2.894 -2.096 1.00 94.94 123 MET A C 1
ATOM 997 O O . MET A 1 123 ? -2.602 3.147 -1.357 1.00 94.94 123 MET A O 1
ATOM 1001 N N . VAL A 1 124 ? -0.409 2.776 -1.655 1.00 92.88 124 VAL A N 1
ATOM 1002 C CA . VAL A 1 124 ? 0.019 3.020 -0.278 1.00 92.88 124 VAL A CA 1
ATOM 1003 C C . VAL A 1 124 ? 0.745 4.357 -0.244 1.00 92.88 124 VAL A C 1
ATOM 1005 O O . VAL A 1 124 ? 1.746 4.524 -0.936 1.00 92.88 124 VAL A O 1
ATOM 1008 N N . MET A 1 125 ? 0.241 5.303 0.540 1.00 89.62 125 MET A N 1
ATOM 1009 C CA . MET A 1 125 ? 0.886 6.579 0.833 1.00 89.62 125 MET A CA 1
ATOM 1010 C C . MET A 1 125 ? 1.531 6.492 2.213 1.00 89.62 125 MET A C 1
ATOM 1012 O O . MET A 1 125 ? 0.825 6.431 3.222 1.00 89.62 125 MET A O 1
ATOM 1016 N N . ALA A 1 126 ? 2.860 6.479 2.239 1.00 81.31 126 ALA A N 1
ATOM 1017 C CA . ALA A 1 126 ? 3.654 6.441 3.461 1.00 81.31 126 ALA A CA 1
ATOM 1018 C C . ALA A 1 126 ? 4.460 7.735 3.614 1.00 81.31 126 ALA A C 1
ATOM 1020 O O . ALA A 1 126 ? 4.964 8.291 2.631 1.00 81.31 126 ALA A O 1
ATOM 1021 N N . ARG A 1 127 ? 4.613 8.200 4.856 1.00 74.31 127 ARG A N 1
ATOM 1022 C CA . ARG A 1 127 ? 5.374 9.414 5.167 1.00 74.31 127 ARG A CA 1
ATOM 1023 C C . ARG A 1 127 ? 6.655 9.040 5.897 1.00 74.31 127 ARG A C 1
ATOM 1025 O O . ARG A 1 127 ? 6.614 8.443 6.964 1.00 74.31 127 ARG A O 1
ATOM 1032 N N . GLU A 1 128 ? 7.803 9.454 5.365 1.00 63.00 128 GLU A N 1
ATOM 1033 C CA . GLU A 1 128 ? 9.105 9.203 5.991 1.00 63.00 128 GLU A CA 1
ATOM 1034 C C . GLU A 1 128 ? 9.661 10.479 6.644 1.00 63.00 128 GLU A C 1
ATOM 1036 O O . GLU A 1 128 ? 10.763 10.949 6.357 1.00 63.00 128 GLU A O 1
ATOM 1041 N N . SER A 1 129 ? 8.854 11.117 7.496 1.00 55.91 129 SER A N 1
ATOM 1042 C CA . SER A 1 129 ? 9.305 12.090 8.503 1.00 55.91 129 SER A CA 1
ATOM 1043 C C . SER A 1 129 ? 8.177 12.485 9.446 1.00 55.91 129 SER A C 1
ATOM 1045 O O . SER A 1 129 ? 7.127 12.938 9.006 1.00 55.91 129 SER A O 1
ATOM 1047 N N . ALA A 1 130 ? 8.449 12.416 10.747 1.00 47.88 130 ALA A N 1
ATOM 1048 C CA . ALA A 1 130 ? 7.845 13.318 11.713 1.00 47.88 130 ALA A CA 1
ATOM 1049 C C . ALA A 1 130 ? 8.860 14.443 11.948 1.00 47.88 130 ALA A C 1
ATOM 1051 O O . ALA A 1 130 ? 9.860 14.263 12.644 1.00 47.88 130 ALA A O 1
ATOM 1052 N N . THR A 1 131 ? 8.680 15.590 11.299 1.00 45.59 131 THR A N 1
ATOM 1053 C CA . THR A 1 131 ? 9.307 16.820 11.788 1.00 45.59 131 THR A CA 1
ATOM 1054 C C . THR A 1 131 ? 8.608 17.181 13.092 1.00 45.59 131 THR A C 1
ATOM 1056 O O . THR A 1 131 ? 7.402 17.370 13.098 1.00 45.59 131 THR A O 1
ATOM 1059 N N . TYR A 1 132 ? 9.350 17.293 14.194 1.00 50.62 132 TYR A N 1
ATOM 1060 C CA . TYR A 1 132 ? 8.847 17.614 15.544 1.00 50.62 132 TYR A CA 1
ATOM 1061 C C . TYR A 1 132 ? 8.250 19.034 15.689 1.00 50.62 132 TYR A C 1
ATOM 1063 O O . TYR A 1 132 ? 8.212 19.601 16.780 1.00 50.62 132 TYR A O 1
ATOM 1071 N N . HIS A 1 133 ? 7.841 19.666 14.591 1.00 46.06 133 HIS A N 1
ATOM 1072 C CA . HIS A 1 133 ? 7.525 21.085 14.525 1.00 46.06 133 HIS A CA 1
ATOM 1073 C C . HIS A 1 133 ? 6.195 21.327 13.805 1.00 46.06 133 HIS A C 1
ATOM 1075 O O . HIS A 1 133 ? 6.182 22.068 12.833 1.00 46.06 133 HIS A O 1
ATOM 1081 N N . GLN A 1 134 ? 5.110 20.698 14.281 1.00 45.81 134 GLN A N 1
ATOM 1082 C CA . GLN A 1 134 ? 3.708 21.178 14.312 1.00 45.81 134 GLN A CA 1
ATOM 1083 C C . GLN A 1 134 ? 2.726 19.989 14.338 1.00 45.81 134 GLN A C 1
ATOM 1085 O O . GLN A 1 134 ? 2.074 19.684 13.343 1.00 45.81 134 GLN A O 1
ATOM 1090 N N . GLU A 1 135 ? 2.531 19.393 15.522 1.00 56.56 135 GLU A N 1
ATOM 1091 C CA . GLU A 1 135 ? 1.713 18.178 15.733 1.00 56.56 135 GLU A CA 1
ATOM 1092 C C . GLU A 1 135 ? 0.316 18.200 15.072 1.00 56.56 135 GLU A C 1
ATOM 1094 O O . GLU A 1 135 ? -0.225 17.152 14.726 1.00 56.56 135 GLU A O 1
ATOM 1099 N N . TYR A 1 136 ? -0.293 19.375 14.870 1.00 55.53 136 TYR A N 1
ATOM 1100 C CA . TYR A 1 136 ? -1.640 19.487 14.297 1.00 55.53 136 TYR A CA 1
ATOM 1101 C C . TYR A 1 136 ? -1.710 19.586 12.765 1.00 55.53 136 TYR A C 1
ATOM 1103 O O . TYR A 1 136 ? -2.756 19.256 12.206 1.00 55.53 136 TYR A O 1
ATOM 1111 N N . LEU A 1 137 ? -0.654 20.048 12.085 1.00 65.31 137 LEU A N 1
ATOM 1112 C CA . LEU A 1 137 ? -0.657 20.257 10.625 1.00 65.31 137 LEU A CA 1
ATOM 1113 C C . LEU A 1 137 ? 0.122 19.185 9.858 1.00 65.31 137 LEU A C 1
ATOM 1115 O O . LEU A 1 137 ? 0.032 19.133 8.634 1.00 65.31 137 LEU A O 1
ATOM 1119 N N . ASP A 1 138 ? 0.819 18.295 10.563 1.00 70.62 138 ASP A N 1
ATOM 1120 C CA . ASP A 1 138 ? 1.662 17.263 9.952 1.00 70.62 138 ASP A CA 1
ATOM 1121 C C . ASP A 1 138 ? 0.905 16.383 8.940 1.00 70.62 138 ASP A C 1
ATOM 1123 O O . ASP A 1 138 ? 1.473 15.917 7.950 1.00 70.62 138 ASP A O 1
ATOM 1127 N N . ASP A 1 139 ? -0.388 16.142 9.173 1.00 79.75 139 ASP A N 1
ATOM 1128 C CA . ASP A 1 139 ? -1.221 15.270 8.340 1.00 79.75 139 ASP A CA 1
ATOM 1129 C C . ASP A 1 139 ? -1.911 16.003 7.172 1.00 79.75 139 ASP A C 1
ATOM 1131 O O . ASP A 1 139 ? -2.497 15.344 6.310 1.00 79.75 139 ASP A O 1
ATOM 1135 N N . CYS A 1 140 ? -1.863 17.341 7.113 1.00 82.75 140 CYS A N 1
ATOM 1136 C CA . CYS A 1 140 ? -2.624 18.131 6.137 1.00 82.75 140 CYS A CA 1
ATOM 1137 C C . CYS A 1 140 ? -2.293 17.749 4.694 1.00 82.75 140 CYS A C 1
ATOM 1139 O O . CYS A 1 140 ? -3.202 17.463 3.914 1.00 82.75 140 CYS A O 1
ATOM 1141 N N . ASP A 1 141 ? -1.007 17.671 4.358 1.00 83.81 141 ASP A N 1
ATOM 1142 C CA . ASP A 1 141 ? -0.575 17.331 3.003 1.00 83.81 141 ASP A CA 1
ATOM 1143 C C . ASP A 1 141 ? -1.015 15.918 2.612 1.00 83.81 141 ASP A C 1
ATOM 1145 O O . ASP A 1 141 ? -1.487 15.694 1.497 1.00 83.81 141 ASP A O 1
ATOM 1149 N N . SER A 1 142 ? -0.926 14.959 3.536 1.00 86.00 142 SER A N 1
ATOM 1150 C CA . SER A 1 142 ? -1.336 13.574 3.278 1.00 86.00 142 SER A CA 1
ATOM 1151 C C . SER A 1 142 ? -2.842 13.476 3.044 1.00 86.00 142 SER A C 1
ATOM 1153 O O . SER A 1 142 ? -3.269 12.833 2.087 1.00 86.00 142 SER A O 1
ATOM 1155 N N . VAL A 1 143 ? -3.646 14.169 3.857 1.00 89.44 143 VAL A N 1
ATOM 1156 C CA . VAL A 1 143 ? -5.110 14.216 3.719 1.00 89.44 143 VAL A CA 1
ATOM 1157 C C . VAL A 1 143 ? -5.529 14.897 2.413 1.00 89.44 143 VAL A C 1
ATOM 1159 O O . VAL A 1 143 ? -6.384 14.374 1.697 1.00 89.44 143 VAL A O 1
ATOM 1162 N N . ILE A 1 144 ? -4.926 16.042 2.071 1.00 89.31 144 ILE A N 1
ATOM 1163 C CA . ILE A 1 144 ? -5.248 16.782 0.841 1.00 89.31 144 ILE A CA 1
ATOM 1164 C C . ILE A 1 144 ? -4.918 15.931 -0.386 1.00 89.31 144 ILE A C 1
ATOM 1166 O O . ILE A 1 144 ? -5.769 15.740 -1.256 1.00 89.31 144 ILE A O 1
ATOM 1170 N N . ASN A 1 145 ? -3.709 15.370 -0.441 1.00 89.56 145 ASN A N 1
ATOM 1171 C CA . ASN A 1 145 ? -3.287 14.538 -1.563 1.00 89.56 145 ASN A CA 1
ATOM 1172 C C . ASN A 1 145 ? -4.128 13.259 -1.672 1.00 89.56 145 ASN A C 1
ATOM 1174 O O . ASN A 1 145 ? -4.555 12.898 -2.769 1.00 89.56 145 ASN A O 1
ATOM 1178 N N . ALA A 1 146 ? -4.446 12.614 -0.546 1.00 91.12 146 ALA A N 1
ATOM 1179 C CA . ALA A 1 146 ? -5.331 11.457 -0.526 1.00 91.12 146 ALA A CA 1
ATOM 1180 C C . ALA A 1 146 ? -6.721 11.780 -1.092 1.00 91.12 146 ALA A C 1
ATOM 1182 O O . ALA A 1 146 ? -7.267 11.005 -1.878 1.00 91.12 146 ALA A O 1
ATOM 1183 N N . GLN A 1 147 ? -7.277 12.947 -0.754 1.00 90.38 147 GLN A N 1
ATOM 1184 C CA . GLN A 1 147 ? -8.568 13.398 -1.269 1.00 90.38 147 GLN A CA 1
ATOM 1185 C C . GLN A 1 147 ? -8.523 13.687 -2.778 1.00 90.38 147 GLN A C 1
ATOM 1187 O 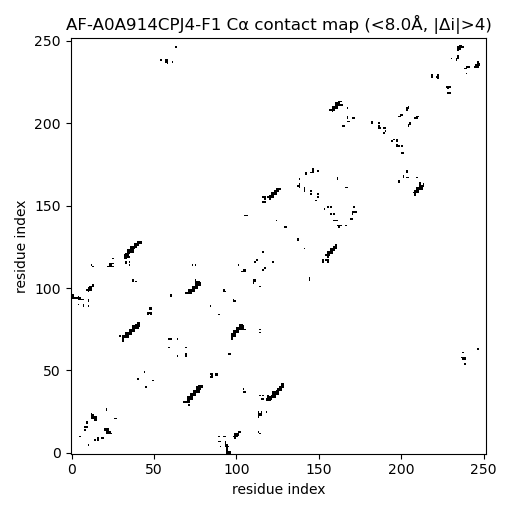O . GLN A 1 147 ? -9.462 13.339 -3.499 1.00 90.38 147 GLN A O 1
ATOM 1192 N N . ILE A 1 148 ? -7.437 14.293 -3.270 1.00 91.00 148 ILE A N 1
ATOM 1193 C CA . ILE A 1 148 ? -7.220 14.523 -4.707 1.00 91.00 148 ILE A CA 1
ATOM 1194 C C . ILE A 1 148 ? -7.165 13.185 -5.451 1.00 91.00 148 ILE A C 1
ATOM 1196 O O . ILE A 1 148 ? -7.872 13.007 -6.445 1.00 91.00 148 ILE A O 1
ATOM 1200 N N . ILE A 1 149 ? -6.385 12.224 -4.950 1.00 92.94 149 ILE A N 1
ATOM 1201 C CA . ILE A 1 149 ? -6.245 10.893 -5.552 1.00 92.94 149 ILE A CA 1
ATOM 1202 C C . ILE A 1 149 ? -7.575 10.143 -5.524 1.00 92.94 149 ILE A C 1
ATOM 1204 O O . ILE A 1 149 ? -7.976 9.596 -6.545 1.00 92.94 149 ILE A O 1
ATOM 1208 N N . HIS A 1 150 ? -8.296 10.162 -4.402 1.00 90.50 150 HIS A N 1
ATOM 1209 C CA . HIS A 1 150 ? -9.592 9.498 -4.276 1.00 90.50 150 HIS A CA 1
ATOM 1210 C C . HIS A 1 150 ? -10.617 10.024 -5.293 1.00 90.50 150 HIS A C 1
ATOM 1212 O O . HIS A 1 150 ? -11.340 9.241 -5.907 1.00 90.50 150 HIS A O 1
ATOM 1218 N N . ARG A 1 151 ? -10.652 11.345 -5.515 1.00 91.25 151 ARG A N 1
ATOM 1219 C CA . ARG A 1 151 ? -11.540 11.968 -6.510 1.00 91.25 151 ARG A CA 1
ATOM 1220 C C . ARG A 1 151 ? -11.098 11.702 -7.949 1.00 91.25 151 ARG A C 1
ATOM 1222 O O . ARG A 1 151 ? -11.948 11.514 -8.813 1.00 91.25 151 ARG A O 1
ATOM 1229 N N . THR A 1 152 ? -9.792 11.690 -8.205 1.00 93.19 152 THR A N 1
ATOM 1230 C CA . THR A 1 152 ? -9.237 11.542 -9.562 1.00 93.19 152 THR A CA 1
ATOM 1231 C C . THR A 1 152 ? -9.215 10.079 -10.020 1.00 93.19 152 THR A C 1
ATOM 1233 O O . THR A 1 152 ? -9.484 9.783 -11.182 1.00 93.19 152 THR A O 1
ATOM 1236 N N . PHE A 1 153 ? -8.945 9.147 -9.104 1.00 94.44 153 PHE A N 1
ATOM 1237 C CA . PHE A 1 153 ? -8.805 7.713 -9.364 1.00 94.44 153 PHE A CA 1
ATOM 1238 C C . PHE A 1 153 ? -9.687 6.881 -8.413 1.00 94.44 153 PHE A C 1
ATOM 1240 O O . PHE A 1 153 ? -9.175 6.124 -7.586 1.00 94.44 153 PHE A O 1
ATOM 1247 N N . PRO A 1 154 ? -11.025 6.942 -8.547 1.00 91.44 154 PRO A N 1
ATOM 1248 C CA . PRO A 1 154 ? -11.959 6.321 -7.599 1.00 91.44 154 PRO A CA 1
ATOM 1249 C C . PRO A 1 154 ? -11.887 4.786 -7.545 1.00 91.44 154 PRO A C 1
ATOM 1251 O O . PRO A 1 154 ? -12.372 4.175 -6.595 1.00 91.44 154 PRO A O 1
ATOM 1254 N N . LYS A 1 155 ? -11.293 4.143 -8.560 1.00 92.19 155 LYS A N 1
ATOM 1255 C CA . LYS A 1 155 ? -11.110 2.682 -8.607 1.00 92.19 155 LYS A CA 1
ATOM 1256 C C . LYS A 1 155 ? -9.969 2.191 -7.710 1.00 92.19 155 LYS A C 1
ATOM 1258 O O . LYS A 1 155 ? -9.948 1.012 -7.369 1.00 92.19 155 LYS A O 1
ATOM 1263 N N . VAL A 1 156 ? -9.029 3.065 -7.352 1.00 94.12 156 VAL A N 1
ATOM 1264 C CA . VAL A 1 156 ? -7.843 2.694 -6.575 1.00 94.12 156 VAL A CA 1
ATOM 1265 C C . VAL A 1 156 ? -8.187 2.680 -5.090 1.00 94.12 156 VAL A C 1
ATOM 1267 O O . VAL A 1 156 ? -8.712 3.648 -4.540 1.00 94.12 156 VAL A O 1
ATOM 1270 N N . LYS A 1 157 ? -7.860 1.579 -4.414 1.00 94.00 157 LYS A N 1
ATOM 1271 C CA . LYS A 1 157 ? -7.960 1.460 -2.959 1.00 94.00 157 LYS A CA 1
ATOM 1272 C C . LYS A 1 157 ? -6.736 2.118 -2.329 1.00 94.00 157 LYS A C 1
ATOM 1274 O O . LYS A 1 157 ? -5.635 1.565 -2.354 1.00 94.00 157 LYS A O 1
ATOM 1279 N N . LEU A 1 158 ? -6.945 3.309 -1.785 1.00 93.94 158 LEU A N 1
ATOM 1280 C CA . LEU A 1 158 ? -5.907 4.073 -1.112 1.00 93.94 158 LEU A CA 1
ATOM 1281 C C . LEU A 1 158 ? -5.713 3.589 0.329 1.00 93.94 158 LEU A C 1
ATOM 1283 O O . LEU A 1 158 ? -6.693 3.370 1.036 1.00 93.94 158 LEU A O 1
ATOM 1287 N N . ILE A 1 159 ? -4.458 3.456 0.750 1.00 93.75 159 ILE A N 1
ATOM 1288 C CA . ILE A 1 159 ? -4.047 3.232 2.136 1.00 93.75 159 ILE A CA 1
ATOM 1289 C C . ILE A 1 159 ? -3.134 4.393 2.520 1.00 93.75 159 ILE A C 1
ATOM 1291 O O . ILE A 1 159 ? -2.078 4.567 1.915 1.00 93.75 159 ILE A O 1
ATOM 1295 N N . THR A 1 160 ? -3.533 5.188 3.504 1.00 90.56 160 THR A N 1
ATOM 1296 C CA . THR A 1 160 ? -2.797 6.376 3.947 1.00 90.56 160 THR A CA 1
ATOM 1297 C C . THR A 1 160 ? -2.422 6.246 5.415 1.00 90.56 160 THR A C 1
ATOM 1299 O O . THR A 1 160 ? -3.256 5.912 6.259 1.00 90.56 160 THR A O 1
ATOM 1302 N N . GLU A 1 161 ? -1.165 6.533 5.728 1.00 86.50 161 GLU A N 1
ATOM 1303 C CA . GLU A 1 161 ? -0.702 6.685 7.104 1.00 86.50 161 GLU A CA 1
ATOM 1304 C C . GLU A 1 161 ? -1.016 8.096 7.627 1.00 86.50 161 GLU A C 1
ATOM 1306 O O . GLU A 1 161 ? -0.670 9.084 6.982 1.00 86.50 161 GLU A O 1
ATOM 1311 N N . LEU A 1 162 ? -1.644 8.198 8.802 1.00 86.19 162 LEU A N 1
ATOM 1312 C CA . LEU A 1 162 ? -1.856 9.457 9.525 1.00 86.19 162 LEU A CA 1
ATOM 1313 C C . LEU A 1 162 ? -1.261 9.370 10.935 1.00 86.19 162 LEU A C 1
ATOM 1315 O O . LEU A 1 162 ? -1.397 8.346 11.611 1.00 86.19 162 LEU A O 1
ATOM 1319 N N . SER A 1 163 ? -0.681 10.466 11.429 1.00 82.25 163 SER A N 1
ATOM 1320 C CA . SER A 1 163 ? -0.213 10.537 12.821 1.00 82.25 163 SER A CA 1
ATOM 1321 C C . SER A 1 163 ? -1.386 10.455 13.790 1.00 82.25 163 SER A C 1
ATOM 1323 O O . SER A 1 163 ? -1.377 9.655 14.724 1.00 82.25 163 SER A O 1
ATOM 1325 N N . HIS A 1 164 ? -2.430 11.250 13.552 1.00 81.75 164 HIS A N 1
ATOM 1326 C CA . HIS A 1 164 ? -3.529 11.400 14.498 1.00 81.75 164 HIS A CA 1
ATOM 1327 C C . HIS A 1 164 ? -4.818 10.748 13.992 1.00 81.75 164 HIS A C 1
ATOM 1329 O O . HIS A 1 164 ? -5.369 11.121 12.957 1.00 81.75 164 HIS A O 1
ATOM 1335 N N . PHE A 1 165 ? -5.389 9.831 14.781 1.00 81.19 165 PHE A N 1
ATOM 1336 C CA . PHE A 1 165 ? -6.683 9.208 14.459 1.00 81.19 165 PHE A CA 1
ATOM 1337 C C . PHE A 1 165 ? -7.838 10.225 14.375 1.00 81.19 165 PHE A C 1
ATOM 1339 O O . PHE A 1 165 ? -8.837 9.977 13.704 1.00 81.19 165 PHE A O 1
ATOM 1346 N N . SER A 1 166 ? -7.716 11.393 15.019 1.00 83.00 166 SER A N 1
ATOM 1347 C CA . SER A 1 166 ? -8.686 12.493 14.909 1.00 83.00 166 SER A CA 1
ATOM 1348 C C . SER A 1 166 ? -8.796 13.040 13.480 1.00 83.00 166 SER A C 1
ATOM 1350 O O . SER A 1 166 ? -9.874 13.490 13.083 1.00 83.00 166 SER A O 1
ATOM 1352 N N . ASN A 1 167 ? -7.721 12.946 12.692 1.00 86.69 167 ASN A N 1
ATOM 1353 C CA . ASN A 1 167 ? -7.658 13.434 11.317 1.00 86.69 167 ASN A CA 1
ATOM 1354 C C . ASN A 1 167 ? -8.315 12.479 10.310 1.00 86.69 167 ASN A C 1
ATOM 1356 O O . ASN A 1 167 ? -8.681 12.910 9.218 1.00 86.69 167 ASN A O 1
ATOM 1360 N N . MET A 1 168 ? -8.615 11.231 10.701 1.00 86.38 168 MET A N 1
ATOM 1361 C CA . MET A 1 168 ? -9.372 10.270 9.877 1.00 86.38 168 MET A CA 1
ATOM 1362 C C . MET A 1 168 ? -10.721 10.826 9.394 1.00 86.38 168 MET A C 1
ATOM 1364 O O . MET A 1 168 ? -11.249 10.375 8.384 1.00 86.38 168 MET A O 1
ATOM 1368 N N . ARG A 1 169 ? -11.286 11.813 10.104 1.00 84.75 169 ARG A N 1
ATOM 1369 C CA . ARG A 1 169 ? -12.552 12.475 9.750 1.00 84.75 169 ARG A CA 1
ATOM 1370 C C . ARG A 1 169 ? -12.517 13.258 8.439 1.00 84.75 169 ARG A C 1
ATOM 1372 O O . ARG A 1 169 ? -13.578 13.580 7.919 1.00 84.75 169 ARG A O 1
ATOM 1379 N N . PHE A 1 170 ? -11.328 13.620 7.969 1.00 87.69 170 PHE A N 1
ATOM 1380 C CA . PHE A 1 170 ? -11.141 14.431 6.768 1.00 87.69 170 PHE A CA 1
ATOM 1381 C C . PHE A 1 170 ? -10.917 13.586 5.508 1.00 87.69 170 PHE A C 1
ATOM 1383 O O . PHE A 1 170 ? -10.934 14.119 4.402 1.00 87.69 170 PHE A O 1
ATOM 1390 N N . MET A 1 171 ? -10.728 12.277 5.673 1.00 88.12 171 MET A N 1
ATOM 1391 C CA . MET A 1 171 ? -10.552 11.337 4.572 1.00 88.12 171 MET A CA 1
ATOM 1392 C C . MET A 1 171 ? -11.895 11.027 3.909 1.00 88.12 171 MET A C 1
ATOM 1394 O O . MET A 1 171 ? -12.906 10.883 4.596 1.00 88.12 171 MET A O 1
ATOM 1398 N N . GLU A 1 172 ? -11.888 10.892 2.581 1.00 83.88 172 GLU A N 1
ATOM 1399 C CA . GLU A 1 172 ? -13.072 10.551 1.774 1.00 83.88 172 GLU A CA 1
ATOM 1400 C C . GLU A 1 172 ? -14.258 11.511 2.024 1.00 83.88 172 GLU A C 1
ATOM 1402 O O . GLU A 1 172 ? -15.422 11.110 2.074 1.00 83.88 172 GLU A O 1
ATOM 1407 N N . PHE A 1 173 ? -13.972 12.809 2.198 1.00 82.75 173 PHE A N 1
ATOM 1408 C CA . PHE A 1 173 ? -15.002 13.803 2.505 1.00 82.75 173 PHE A CA 1
ATOM 1409 C C . PHE A 1 173 ? -15.972 14.006 1.331 1.00 82.75 173 PHE A C 1
ATOM 1411 O O . PHE A 1 173 ? -15.557 14.324 0.207 1.00 82.75 173 PHE A O 1
ATOM 1418 N N . SER A 1 174 ? -17.267 13.917 1.637 1.00 80.75 174 SER A N 1
ATOM 1419 C CA . SER A 1 174 ? -18.379 14.274 0.755 1.00 80.75 174 SER A CA 1
ATOM 1420 C C . SER A 1 174 ? -19.310 15.255 1.484 1.00 80.75 174 SER A C 1
ATOM 1422 O O . SER A 1 174 ? -19.605 15.009 2.657 1.00 80.75 174 SER A O 1
ATOM 1424 N N . PRO A 1 175 ? -19.758 16.351 0.837 1.00 75.00 175 PRO A N 1
ATOM 1425 C CA . PRO A 1 175 ? -20.606 17.364 1.470 1.00 75.00 175 PRO A CA 1
ATOM 1426 C C . PRO A 1 175 ? -21.974 16.814 1.907 1.00 75.00 175 PRO A C 1
ATOM 1428 O O . PRO A 1 175 ? -22.421 17.124 3.008 1.00 75.00 175 PRO A O 1
ATOM 1431 N N . ASP A 1 176 ? -22.583 15.934 1.108 1.00 77.81 176 ASP A N 1
ATOM 1432 C CA . ASP A 1 176 ? -23.933 15.405 1.345 1.00 77.81 176 ASP A CA 1
ATOM 1433 C C . ASP A 1 176 ? -23.883 13.959 1.851 1.00 77.81 176 ASP A C 1
ATOM 1435 O O . ASP A 1 176 ? -24.261 13.012 1.162 1.00 77.81 176 ASP A O 1
ATOM 1439 N N . ASN A 1 177 ? -23.358 13.768 3.064 1.00 83.38 177 ASN A N 1
ATOM 1440 C CA . ASN A 1 177 ? -23.245 12.442 3.673 1.00 83.38 177 ASN A CA 1
ATOM 1441 C C . ASN A 1 177 ? -23.964 12.367 5.029 1.00 83.38 177 ASN A C 1
ATOM 1443 O O . ASN A 1 177 ? -23.375 12.600 6.089 1.00 83.38 177 ASN A O 1
ATOM 1447 N N . GLU A 1 178 ? -25.245 11.988 4.998 1.00 85.12 178 GLU A N 1
ATOM 1448 C CA . GLU A 1 178 ? -26.056 11.793 6.207 1.00 85.12 178 GLU A CA 1
ATOM 1449 C C . GLU A 1 178 ? -25.455 10.721 7.134 1.00 85.12 178 GLU A C 1
ATOM 1451 O O . GLU A 1 178 ? -25.410 10.896 8.356 1.00 85.12 178 GLU A O 1
ATOM 1456 N N . TYR A 1 179 ? -24.901 9.649 6.558 1.00 85.31 179 TYR A N 1
ATOM 1457 C CA . TYR A 1 179 ? -24.253 8.578 7.312 1.00 85.31 179 TYR A CA 1
ATOM 1458 C C . TYR A 1 179 ? -23.051 9.096 8.117 1.00 85.31 179 TYR A C 1
ATOM 1460 O O . TYR A 1 179 ? -22.915 8.784 9.302 1.00 85.31 179 TYR A O 1
ATOM 1468 N N . ALA A 1 180 ? -22.221 9.962 7.527 1.00 83.69 180 ALA A N 1
ATOM 1469 C CA . ALA A 1 180 ? -21.099 10.588 8.230 1.00 83.69 180 ALA A CA 1
ATOM 1470 C C . ALA A 1 180 ? -21.565 11.472 9.404 1.00 83.69 180 ALA A C 1
ATOM 1472 O O . ALA A 1 180 ? -20.935 11.482 10.469 1.00 83.69 180 ALA A O 1
ATOM 1473 N N . MET A 1 181 ? -22.697 12.173 9.261 1.00 85.19 181 MET A N 1
ATOM 1474 C CA . MET A 1 181 ? -23.275 12.970 10.348 1.00 85.19 181 MET A CA 1
ATOM 1475 C C . MET A 1 181 ? -23.757 12.086 11.506 1.00 85.19 181 MET A C 1
ATOM 1477 O O . MET A 1 181 ? -23.465 12.370 12.673 1.00 85.19 181 MET A O 1
ATOM 1481 N N . GLN A 1 182 ? -24.483 11.007 11.203 1.00 87.56 182 GLN A N 1
ATOM 1482 C CA . GLN A 1 182 ? -24.965 10.057 12.210 1.00 87.56 182 GLN A CA 1
ATOM 1483 C C . GLN A 1 182 ? -23.798 9.373 12.939 1.00 87.56 182 GLN A C 1
ATOM 1485 O O . GLN A 1 182 ? -23.794 9.286 14.170 1.00 87.56 182 GLN A O 1
ATOM 1490 N N . GLN A 1 183 ? -22.764 8.978 12.198 1.00 87.62 183 GLN A N 1
ATOM 1491 C CA . GLN A 1 183 ? -21.539 8.397 12.739 1.00 87.62 183 GLN A CA 1
ATOM 1492 C C . GLN A 1 183 ? -20.817 9.352 13.699 1.00 87.62 183 GLN A C 1
ATOM 1494 O O . GLN A 1 183 ? -20.414 8.935 14.783 1.00 87.62 183 GLN A O 1
ATOM 1499 N N . SER A 1 184 ? -20.724 10.642 13.363 1.00 86.75 184 SER A N 1
ATOM 1500 C CA . SER A 1 184 ? -20.130 11.663 14.239 1.00 86.75 184 SER A CA 1
ATOM 1501 C C . SER A 1 184 ? -20.899 11.819 15.562 1.00 86.75 184 SER A C 1
ATOM 1503 O O . SER A 1 184 ? -20.299 11.892 16.640 1.00 86.75 184 SER A O 1
ATOM 1505 N N . LYS A 1 185 ? -22.242 11.789 15.517 1.00 89.62 185 LYS A N 1
ATOM 1506 C CA 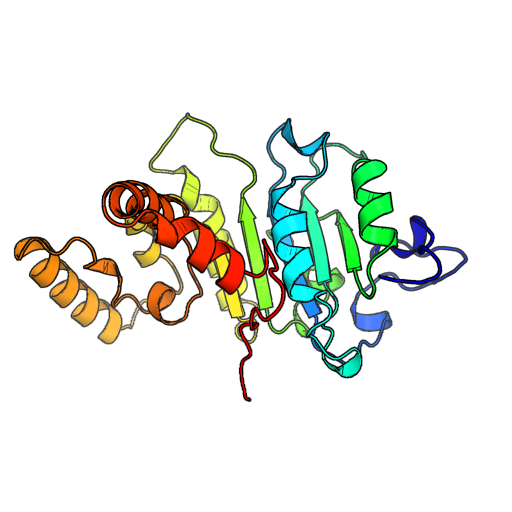. LYS A 1 185 ? -23.084 11.794 16.731 1.00 89.62 185 LYS A CA 1
ATOM 1507 C C . LYS A 1 185 ? -22.830 10.552 17.592 1.00 89.62 185 LYS A C 1
ATOM 1509 O O . LYS A 1 185 ? -22.713 10.665 18.814 1.00 89.62 185 LYS A O 1
ATOM 1514 N N . PHE A 1 186 ? -22.733 9.380 16.965 1.00 88.12 186 PHE A N 1
ATOM 1515 C CA . PHE A 1 186 ? -22.470 8.124 17.664 1.00 88.12 186 PHE A CA 1
ATOM 1516 C C . PHE A 1 186 ? -21.080 8.101 18.305 1.00 88.12 186 PHE A C 1
ATOM 1518 O O . PHE A 1 186 ? -20.948 7.744 19.474 1.00 88.12 186 PHE A O 1
ATOM 1525 N N . GLU A 1 187 ? -20.057 8.548 17.583 1.00 88.25 187 GLU A N 1
ATOM 1526 C CA . GLU A 1 187 ? -18.693 8.667 18.091 1.00 88.25 187 GLU A CA 1
ATOM 1527 C C . GLU A 1 187 ? -18.620 9.588 19.310 1.00 88.25 187 GLU A C 1
ATOM 1529 O O . GLU A 1 187 ? -18.027 9.211 20.322 1.00 88.25 187 GLU A O 1
ATOM 1534 N N . LYS A 1 188 ? -19.273 10.759 19.256 1.00 88.69 188 LYS A N 1
ATOM 1535 C CA . LYS A 1 188 ? -19.347 11.674 20.403 1.00 88.69 188 LYS A CA 1
ATOM 1536 C C . LYS A 1 188 ? -19.959 10.976 21.619 1.00 88.69 188 LYS A C 1
ATOM 1538 O O . LYS A 1 188 ? -19.368 10.999 22.691 1.00 88.69 188 LYS A O 1
ATOM 1543 N N . LYS A 1 189 ? -21.070 10.256 21.430 1.00 90.88 189 LYS A N 1
ATOM 1544 C CA . LYS A 1 189 ? -21.721 9.479 22.496 1.00 90.88 189 LYS A CA 1
ATOM 1545 C C . LYS A 1 189 ? -20.816 8.382 23.073 1.00 90.88 189 LYS A C 1
ATOM 1547 O O . LYS A 1 189 ? -20.857 8.138 24.273 1.00 90.88 189 LYS A O 1
ATOM 1552 N N . GLN A 1 190 ? -20.014 7.705 22.248 1.00 89.50 190 GLN A N 1
ATOM 1553 C CA . GLN A 1 190 ? -19.059 6.690 22.717 1.00 89.50 190 GLN A CA 1
ATOM 1554 C C . GLN A 1 190 ? -17.881 7.306 23.472 1.00 89.50 190 GLN A C 1
ATOM 1556 O O . GLN A 1 190 ? -17.436 6.749 24.474 1.00 89.50 190 GLN A O 1
ATOM 1561 N N . ARG A 1 191 ? -17.404 8.470 23.029 1.00 88.19 191 ARG A N 1
ATOM 1562 C CA . ARG A 1 191 ? -16.368 9.227 23.731 1.00 88.19 191 ARG A CA 1
ATOM 1563 C C . ARG A 1 191 ? -16.855 9.703 25.098 1.00 88.19 191 ARG A C 1
ATOM 1565 O O . ARG A 1 191 ? -16.140 9.527 26.076 1.00 88.19 191 ARG A O 1
ATOM 1572 N N . ASP A 1 192 ? -18.082 10.214 25.179 1.00 91.31 192 ASP A N 1
ATOM 1573 C CA . ASP A 1 192 ? -18.692 10.667 26.438 1.00 91.31 192 ASP A CA 1
ATOM 1574 C C . ASP A 1 192 ? -18.933 9.494 27.416 1.00 91.31 192 ASP A C 1
ATOM 1576 O O . ASP A 1 192 ? -18.975 9.684 28.627 1.00 91.31 192 ASP A O 1
ATOM 1580 N N . ARG A 1 193 ? -19.025 8.258 26.903 1.00 92.06 193 ARG A N 1
ATOM 1581 C CA . ARG A 1 193 ? -19.045 7.011 27.694 1.00 92.06 193 ARG A CA 1
ATOM 1582 C C . ARG A 1 193 ? -17.656 6.521 28.129 1.00 92.06 193 ARG A C 1
ATOM 1584 O O . ARG A 1 193 ? -17.573 5.491 28.789 1.00 92.06 193 ARG A O 1
ATOM 1591 N N . GLY A 1 194 ? -16.579 7.204 27.739 1.00 88.75 194 GLY A N 1
ATOM 1592 C CA . GLY A 1 194 ? -15.200 6.827 28.064 1.00 88.75 194 GLY A CA 1
ATOM 1593 C C . GLY A 1 194 ? -14.56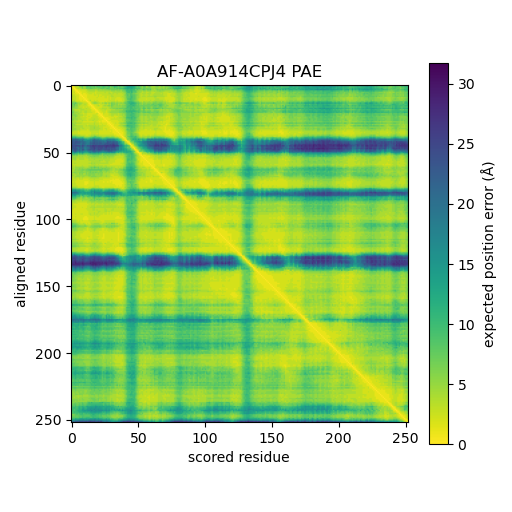7 5.794 27.123 1.00 88.75 194 GLY A C 1
ATOM 1594 O O . GLY A 1 194 ? -13.536 5.219 27.459 1.00 88.75 194 GLY A O 1
ATOM 1595 N N . SER A 1 195 ? -15.142 5.529 25.943 1.00 87.06 195 SER A N 1
ATOM 1596 C CA . SER A 1 195 ? -14.544 4.580 24.992 1.00 87.06 195 SER A CA 1
ATOM 1597 C C . SER A 1 195 ? -13.276 5.139 24.348 1.00 87.06 195 SER A C 1
ATOM 1599 O O . SER A 1 195 ? -13.299 6.177 23.689 1.00 87.06 195 SER A O 1
ATOM 1601 N N . HIS A 1 196 ? -12.180 4.386 24.436 1.00 81.31 196 HIS A N 1
ATOM 1602 C CA . HIS A 1 196 ? -10.904 4.719 23.798 1.00 81.31 196 HIS A CA 1
ATOM 1603 C C . HIS A 1 196 ? -10.827 4.338 22.305 1.00 81.31 196 HIS A C 1
ATOM 1605 O O . HIS A 1 196 ? -9.798 4.583 21.672 1.00 81.31 196 HIS A O 1
ATOM 1611 N N . LEU A 1 197 ? -11.865 3.710 21.740 1.00 83.69 197 LEU A N 1
ATOM 1612 C CA . LEU A 1 197 ? -11.937 3.253 20.338 1.00 83.69 197 LEU A CA 1
ATOM 1613 C C . LEU A 1 197 ? -13.123 3.878 19.587 1.00 83.69 197 LEU A C 1
ATOM 1615 O O . LEU A 1 197 ? -13.656 3.302 18.644 1.00 83.69 197 LEU A O 1
ATOM 1619 N N . HIS A 1 198 ? -13.555 5.072 19.994 1.00 85.62 198 HIS A N 1
ATOM 1620 C CA . HIS A 1 198 ? -14.705 5.756 19.395 1.00 85.62 198 HIS A CA 1
ATOM 1621 C C . HIS A 1 198 ? -14.567 5.974 17.869 1.00 85.62 198 HIS A C 1
ATOM 1623 O O . HIS A 1 198 ? -15.571 5.981 17.160 1.00 85.62 198 HIS A O 1
ATOM 1629 N N . PHE A 1 199 ? -13.338 6.086 17.349 1.00 84.38 199 PHE A N 1
ATOM 1630 C CA . PHE A 1 199 ? -13.041 6.255 15.921 1.00 84.38 199 PHE A CA 1
ATOM 1631 C C . PHE A 1 199 ? -13.190 4.967 15.089 1.00 84.38 199 PHE A C 1
ATOM 1633 O O . PHE A 1 199 ? -13.224 5.058 13.866 1.00 84.38 199 PHE A O 1
ATOM 1640 N N . MET A 1 200 ? -13.305 3.786 15.715 1.00 85.75 200 MET A N 1
ATOM 1641 C CA . MET A 1 200 ? -13.364 2.482 15.029 1.00 85.75 200 MET A CA 1
ATOM 1642 C C . MET A 1 200 ? -14.510 2.389 14.018 1.00 85.75 200 MET A C 1
ATOM 1644 O O . MET A 1 200 ? -14.425 1.675 13.026 1.00 85.75 200 MET A O 1
ATOM 1648 N N . PHE A 1 201 ? -15.592 3.123 14.263 1.00 83.38 201 PHE A N 1
ATOM 1649 C CA . PHE A 1 201 ? -16.756 3.096 13.392 1.00 83.38 201 PHE A CA 1
ATOM 1650 C C . PHE A 1 201 ? -16.568 3.920 12.124 1.00 83.38 201 PHE A C 1
ATOM 1652 O O . PHE A 1 201 ? -17.343 3.722 11.197 1.00 83.38 201 PHE A O 1
ATOM 1659 N N . ARG A 1 202 ? -15.570 4.817 12.062 1.00 86.06 202 ARG A N 1
ATOM 1660 C CA . ARG A 1 202 ? -15.317 5.683 10.904 1.00 86.06 202 ARG A CA 1
ATOM 1661 C C . ARG A 1 202 ? -15.086 4.850 9.650 1.00 86.06 202 ARG A C 1
ATOM 1663 O O . ARG A 1 202 ? -14.284 3.921 9.664 1.00 86.06 202 ARG A O 1
ATOM 1670 N N . LEU A 1 203 ? -15.747 5.224 8.554 1.00 87.19 203 LEU A N 1
ATOM 1671 C CA . LEU A 1 203 ? -15.679 4.459 7.306 1.00 87.19 203 LEU A CA 1
ATOM 1672 C C . LEU A 1 203 ? -14.238 4.295 6.778 1.00 87.19 203 LEU A C 1
ATOM 1674 O O . LEU A 1 203 ? -13.884 3.162 6.454 1.00 87.19 203 LEU A O 1
ATOM 1678 N N . PRO A 1 204 ? -13.372 5.333 6.782 1.00 89.50 204 PRO A N 1
ATOM 1679 C CA . PRO A 1 204 ? -11.983 5.172 6.347 1.00 89.50 204 PRO A CA 1
ATOM 1680 C C . PRO A 1 204 ? -11.186 4.164 7.195 1.00 89.50 204 PRO A C 1
ATOM 1682 O O . PRO A 1 204 ? -10.368 3.408 6.675 1.00 89.50 204 PRO A O 1
ATOM 1685 N N . PHE A 1 205 ? -11.463 4.093 8.501 1.00 89.62 205 PHE A N 1
ATOM 1686 C CA . PHE A 1 205 ? -10.833 3.114 9.387 1.00 89.62 205 PHE A CA 1
ATOM 1687 C C . PHE A 1 205 ? -11.369 1.699 9.131 1.00 89.62 205 PHE A C 1
ATOM 1689 O O . PHE A 1 205 ? -10.592 0.778 8.901 1.00 89.62 205 PHE A O 1
ATOM 1696 N N . ALA A 1 206 ? -12.694 1.527 9.104 1.00 88.12 206 ALA A N 1
ATOM 1697 C CA . ALA A 1 206 ? -13.335 0.225 8.908 1.00 88.12 206 ALA A CA 1
ATOM 1698 C C . ALA A 1 206 ? -13.029 -0.400 7.533 1.00 88.12 206 ALA A C 1
ATOM 1700 O O . ALA A 1 206 ? -12.936 -1.617 7.410 1.00 88.12 206 ALA A O 1
ATOM 1701 N N . LYS A 1 207 ? -12.838 0.434 6.505 1.00 89.25 207 LYS A N 1
ATOM 1702 C CA . LYS A 1 207 ? -12.415 0.027 5.156 1.00 89.25 207 LYS A CA 1
ATOM 1703 C C . LYS A 1 207 ? -10.930 -0.356 5.083 1.00 89.25 207 LYS A C 1
ATOM 1705 O O . LYS A 1 207 ? -10.510 -0.961 4.100 1.00 89.25 207 LYS A O 1
ATOM 1710 N N . GLY A 1 208 ? -10.135 0.014 6.089 1.00 89.38 208 GLY A N 1
ATOM 1711 C CA . GLY A 1 208 ? -8.683 -0.152 6.087 1.00 89.38 208 GLY A CA 1
ATOM 1712 C C . GLY A 1 208 ? -7.948 0.830 5.169 1.00 89.38 208 GLY A C 1
ATOM 1713 O O . GLY A 1 208 ? -6.822 0.546 4.770 1.00 89.38 208 GLY A O 1
ATOM 1714 N N . SER A 1 209 ? -8.563 1.967 4.809 1.00 90.38 209 SER A N 1
ATOM 1715 C CA . SER A 1 209 ? -7.905 3.002 3.995 1.00 90.38 209 SER A CA 1
ATOM 1716 C C . SER A 1 209 ? -7.029 3.944 4.813 1.00 90.38 209 SER A C 1
ATOM 1718 O O . SER A 1 209 ? -6.223 4.677 4.245 1.00 90.38 209 SER A O 1
ATOM 1720 N N . VAL A 1 210 ? -7.148 3.921 6.144 1.00 89.94 210 VAL A N 1
ATOM 1721 C CA . VAL A 1 210 ? -6.309 4.723 7.035 1.00 89.94 210 VAL A CA 1
ATOM 1722 C C . VAL A 1 210 ? -5.665 3.863 8.104 1.00 89.94 210 VAL A C 1
ATOM 1724 O O . VAL A 1 210 ? -6.333 3.073 8.771 1.00 89.94 210 VAL A O 1
ATOM 1727 N N . PHE A 1 211 ? -4.374 4.089 8.314 1.00 86.81 211 PHE A N 1
ATOM 1728 C CA . PHE A 1 211 ? -3.598 3.495 9.390 1.00 86.81 211 PHE A CA 1
ATOM 1729 C C . PHE A 1 211 ? -2.905 4.587 10.214 1.00 86.81 211 PHE A C 1
ATOM 1731 O O . PHE A 1 211 ? -2.563 5.641 9.688 1.00 86.81 211 PHE A O 1
ATOM 1738 N N . SER A 1 212 ? -2.706 4.352 11.511 1.00 83.19 212 SER A N 1
ATOM 1739 C CA . SER A 1 212 ? -1.969 5.262 12.393 1.00 83.19 212 SER A CA 1
ATOM 1740 C C . SER A 1 212 ? -1.020 4.464 13.273 1.00 83.19 212 SER A C 1
ATOM 1742 O O . SER A 1 212 ? -1.442 3.504 13.922 1.00 83.19 212 SER A O 1
ATOM 1744 N N . ALA A 1 213 ? 0.249 4.876 13.313 1.00 77.31 213 ALA A N 1
ATOM 1745 C CA . ALA A 1 213 ? 1.278 4.228 14.122 1.00 77.31 213 ALA A CA 1
ATOM 1746 C C . ALA A 1 213 ? 0.913 4.200 15.618 1.00 77.31 213 ALA A C 1
ATOM 1748 O O . ALA A 1 213 ? 1.138 3.193 16.282 1.00 77.31 213 ALA A O 1
ATOM 1749 N N . ASN A 1 214 ? 0.220 5.229 16.118 1.00 78.00 214 ASN A N 1
ATOM 1750 C CA . ASN A 1 214 ? -0.198 5.335 17.522 1.00 78.00 214 ASN A CA 1
ATOM 1751 C C . ASN A 1 214 ? -1.183 4.226 17.955 1.00 78.00 214 ASN A C 1
ATOM 1753 O O . ASN A 1 214 ? -1.418 4.017 19.146 1.00 78.00 214 ASN A O 1
ATOM 1757 N N . LEU A 1 215 ? -1.790 3.492 17.011 1.00 78.75 215 LEU A N 1
ATOM 1758 C CA . LEU A 1 215 ? -2.598 2.309 17.333 1.00 78.75 215 LEU A CA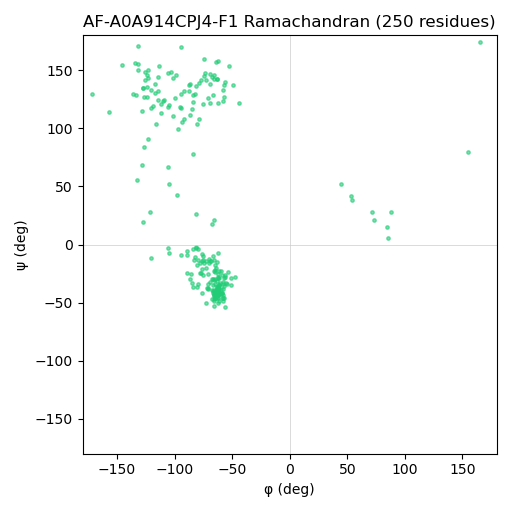 1
ATOM 1759 C C . LEU A 1 215 ? -1.737 1.163 17.881 1.00 78.75 215 LEU A C 1
ATOM 1761 O O . LEU A 1 215 ? -2.218 0.384 18.706 1.00 78.75 215 LEU A O 1
ATOM 1765 N N . ILE A 1 216 ? -0.474 1.087 17.452 1.00 79.25 216 ILE A N 1
ATOM 1766 C CA . ILE A 1 216 ? 0.503 0.099 17.913 1.00 79.25 216 ILE A CA 1
ATOM 1767 C C . ILE A 1 216 ? 1.009 0.447 19.320 1.00 79.25 216 ILE A C 1
ATOM 1769 O O . ILE A 1 216 ? 1.305 -0.464 20.081 1.00 79.25 216 ILE A O 1
ATOM 1773 N N . ASP A 1 217 ? 1.008 1.706 19.761 1.00 82.06 217 ASP A N 1
ATOM 1774 C CA . ASP A 1 217 ? 1.466 2.050 21.124 1.00 82.06 217 ASP A CA 1
ATOM 1775 C C . ASP A 1 217 ? 0.664 1.321 22.215 1.00 82.06 217 ASP A C 1
ATOM 1777 O O . ASP A 1 217 ? 1.196 0.902 23.245 1.00 82.06 217 ASP A O 1
ATOM 1781 N N . ARG A 1 218 ? -0.627 1.068 21.961 1.00 83.81 218 ARG A N 1
ATOM 1782 C CA . ARG A 1 218 ? -1.478 0.280 22.868 1.00 83.81 218 ARG A CA 1
ATOM 1783 C C . ARG A 1 218 ? -1.056 -1.179 22.974 1.00 83.81 218 ARG A C 1
ATOM 1785 O O . ARG A 1 218 ? -1.238 -1.777 24.033 1.00 83.81 218 ARG A O 1
ATOM 1792 N N . LEU A 1 219 ? -0.486 -1.740 21.913 1.00 85.94 219 LEU A N 1
ATOM 1793 C CA . LEU A 1 219 ? 0.070 -3.090 21.910 1.00 85.94 219 LEU A CA 1
ATOM 1794 C C . LEU A 1 219 ? 1.225 -3.184 22.905 1.00 85.94 219 LEU A C 1
ATOM 1796 O O . LEU A 1 219 ? 1.288 -4.155 23.652 1.00 85.94 219 LEU A O 1
ATOM 1800 N N . LEU A 1 220 ? 2.082 -2.162 22.984 1.00 85.69 220 LEU A N 1
ATOM 1801 C CA . LEU A 1 220 ? 3.200 -2.149 23.926 1.00 85.69 220 LEU A CA 1
ATOM 1802 C C . LEU A 1 220 ? 2.701 -2.198 25.377 1.00 85.69 220 LEU A C 1
ATOM 1804 O O . LEU A 1 220 ? 3.148 -3.043 26.150 1.00 85.69 220 LEU A O 1
ATOM 1808 N N . TYR A 1 221 ? 1.694 -1.395 25.729 1.00 88.12 221 TYR A N 1
ATOM 1809 C CA . TYR A 1 221 ? 1.075 -1.468 27.059 1.00 88.12 221 TYR A CA 1
ATOM 1810 C C . TYR A 1 221 ? 0.421 -2.831 27.325 1.00 88.12 221 TYR A C 1
ATOM 1812 O O . TYR A 1 221 ? 0.524 -3.369 28.425 1.00 88.12 221 TYR A O 1
ATOM 1820 N N . GLN A 1 222 ? -0.225 -3.426 26.320 1.00 89.62 222 GLN A N 1
ATOM 1821 C CA . GLN A 1 222 ? -0.818 -4.757 26.454 1.00 89.62 222 GLN A CA 1
ATOM 1822 C C . GLN A 1 222 ? 0.232 -5.864 26.583 1.00 89.62 222 GLN A C 1
ATOM 1824 O O . GLN A 1 222 ? -0.018 -6.842 27.290 1.00 89.62 222 GLN A O 1
ATOM 1829 N N . SER A 1 223 ? 1.401 -5.714 25.955 1.00 92.62 223 SER A N 1
ATOM 1830 C CA . SER A 1 223 ? 2.479 -6.704 26.023 1.00 92.62 223 SER A CA 1
ATOM 1831 C C . SER A 1 223 ? 3.061 -6.858 27.424 1.00 92.62 223 SER A C 1
ATOM 1833 O O . SER A 1 223 ? 3.533 -7.939 27.761 1.00 92.62 223 SER A O 1
ATOM 1835 N N . PHE A 1 224 ? 2.933 -5.834 28.278 1.00 92.38 224 PHE A N 1
ATOM 1836 C CA . PHE A 1 224 ? 3.306 -5.942 29.687 1.00 92.38 224 PHE A CA 1
ATOM 1837 C C . PHE A 1 224 ? 2.501 -7.033 30.408 1.00 92.38 224 PHE A C 1
ATOM 1839 O O . PHE A 1 224 ? 3.052 -7.817 31.173 1.00 92.38 224 PHE A O 1
ATOM 1846 N N . VAL A 1 225 ? 1.194 -7.113 30.136 1.00 95.44 225 VAL A N 1
ATOM 1847 C CA . VAL A 1 225 ? 0.307 -8.132 30.725 1.00 95.44 225 VAL A CA 1
ATOM 1848 C C . VAL A 1 225 ? 0.351 -9.438 29.926 1.00 95.44 225 VAL A C 1
ATOM 1850 O O . VAL A 1 225 ? 0.197 -10.522 30.484 1.00 95.44 225 VAL A O 1
ATOM 1853 N N . LYS A 1 226 ? 0.531 -9.345 28.606 1.00 95.44 226 LYS A N 1
ATOM 1854 C CA . LYS A 1 226 ? 0.492 -10.473 27.671 1.00 95.44 226 LYS A CA 1
ATOM 1855 C C . LYS A 1 226 ? 1.772 -10.502 26.826 1.00 95.44 226 LYS A C 1
ATOM 1857 O O . LYS A 1 226 ? 1.751 -10.024 25.689 1.00 95.44 226 LYS A O 1
ATOM 1862 N N . PRO A 1 227 ? 2.871 -11.089 27.335 1.00 91.12 227 PRO A N 1
ATOM 1863 C CA . PRO A 1 227 ? 4.181 -11.021 26.679 1.00 91.12 227 PRO A CA 1
ATOM 1864 C C . PRO A 1 227 ? 4.195 -11.661 25.282 1.00 91.12 227 PRO A C 1
ATOM 1866 O O . PRO A 1 227 ? 4.896 -11.191 24.395 1.00 91.12 227 PRO A O 1
ATOM 1869 N N . TYR A 1 228 ? 3.344 -12.664 25.046 1.00 91.81 228 TYR A N 1
ATOM 1870 C CA . TYR A 1 228 ? 3.228 -13.363 23.761 1.00 91.81 228 TYR A CA 1
ATOM 1871 C C . TYR A 1 228 ? 2.635 -12.514 22.620 1.00 91.81 228 TYR A C 1
ATOM 1873 O O . TYR A 1 228 ? 2.688 -12.933 21.466 1.00 91.81 228 TYR A O 1
ATOM 1881 N N . LEU A 1 229 ? 2.022 -11.355 22.908 1.00 92.69 229 LEU A N 1
ATOM 1882 C CA . LEU A 1 229 ? 1.331 -10.558 21.883 1.00 92.69 229 LEU A CA 1
ATOM 1883 C C . LEU A 1 229 ? 2.272 -10.049 20.796 1.00 92.69 229 LEU A C 1
ATOM 1885 O O . LEU A 1 229 ? 1.871 -9.973 19.637 1.00 92.69 229 LEU A O 1
ATOM 1889 N N . VAL A 1 230 ? 3.500 -9.692 21.172 1.00 89.88 230 VAL A N 1
ATOM 1890 C CA . VAL A 1 230 ? 4.488 -9.171 20.226 1.00 89.88 230 VAL A CA 1
ATOM 1891 C C . VAL A 1 230 ? 4.867 -10.262 19.229 1.00 89.88 230 VAL A C 1
ATOM 1893 O O . VAL A 1 230 ? 4.718 -10.058 18.027 1.00 89.88 230 VAL A O 1
ATOM 1896 N N . ASP A 1 231 ? 5.265 -11.435 19.719 1.00 89.56 231 ASP A N 1
ATOM 1897 C CA . ASP A 1 231 ? 5.674 -12.563 18.873 1.00 89.56 231 ASP A CA 1
ATOM 1898 C C . ASP A 1 231 ? 4.514 -13.055 18.002 1.00 89.56 231 ASP A C 1
ATOM 1900 O O . ASP A 1 231 ? 4.670 -13.275 16.801 1.00 89.56 231 ASP A O 1
ATOM 1904 N N . PHE A 1 232 ? 3.310 -13.134 18.577 1.00 89.56 232 PHE A N 1
ATOM 1905 C CA . PHE A 1 232 ? 2.105 -13.493 17.836 1.00 89.56 232 PHE A CA 1
ATOM 1906 C C . PHE A 1 232 ? 1.846 -12.542 16.661 1.00 89.56 232 PHE A C 1
ATOM 1908 O O . PHE A 1 232 ? 1.566 -12.987 15.548 1.00 89.56 232 PHE A O 1
ATOM 1915 N N . LEU A 1 233 ? 1.961 -11.230 16.879 1.00 89.62 233 LEU A N 1
ATOM 1916 C CA . LEU A 1 233 ? 1.715 -10.249 15.825 1.00 89.62 233 LEU A CA 1
ATOM 1917 C C . LEU A 1 233 ? 2.808 -10.242 14.762 1.00 89.62 233 LEU A C 1
ATOM 1919 O O . LEU A 1 233 ? 2.490 -10.063 13.589 1.00 89.62 233 LEU A O 1
ATOM 1923 N N . LYS A 1 234 ? 4.065 -10.498 15.127 1.00 88.25 234 LYS A N 1
ATOM 1924 C CA . LYS A 1 234 ? 5.142 -10.667 14.146 1.00 88.25 234 LYS A CA 1
ATOM 1925 C C . LYS A 1 234 ? 4.913 -11.872 13.233 1.00 88.25 234 LYS A C 1
ATOM 1927 O O . LYS A 1 234 ? 5.089 -11.745 12.023 1.00 88.25 234 LYS A O 1
ATOM 1932 N N . ILE A 1 235 ? 4.443 -12.994 13.785 1.00 89.25 235 ILE A N 1
ATOM 1933 C CA . ILE A 1 235 ? 4.060 -14.174 12.994 1.00 89.25 235 ILE A CA 1
ATOM 1934 C C . ILE A 1 235 ? 2.883 -13.839 12.070 1.00 89.25 235 ILE A C 1
ATOM 1936 O O . ILE A 1 235 ? 2.929 -14.122 10.877 1.00 89.25 235 ILE A O 1
ATOM 1940 N N . MET A 1 236 ? 1.850 -13.169 12.590 1.00 88.06 236 MET A N 1
ATOM 1941 C CA . MET A 1 236 ? 0.674 -12.779 11.800 1.00 88.06 236 MET A CA 1
ATOM 1942 C C . MET A 1 236 ? 1.017 -11.817 10.655 1.00 88.06 236 MET A C 1
ATOM 1944 O O . MET A 1 236 ? 0.464 -11.935 9.563 1.00 88.06 236 MET A O 1
ATOM 1948 N N . LEU A 1 237 ? 1.935 -10.875 10.888 1.00 87.69 237 LEU A N 1
ATOM 1949 C CA . LEU A 1 237 ? 2.431 -9.949 9.867 1.00 87.69 237 LEU A CA 1
ATOM 1950 C C . LEU A 1 237 ? 3.432 -10.605 8.901 1.00 87.69 237 LEU A C 1
ATOM 1952 O O . LEU A 1 237 ? 3.710 -10.032 7.848 1.00 87.69 237 LEU A O 1
ATOM 1956 N N . GLY A 1 238 ? 3.965 -11.783 9.236 1.00 85.25 238 GLY A N 1
ATOM 1957 C CA . GLY A 1 238 ? 4.994 -12.472 8.459 1.00 85.25 238 GLY A CA 1
ATOM 1958 C C . GLY A 1 238 ? 6.366 -11.797 8.528 1.00 85.25 238 GLY A C 1
ATOM 1959 O O . GLY A 1 238 ? 7.130 -11.874 7.568 1.00 85.25 238 GLY A O 1
ATOM 1960 N N . THR A 1 239 ? 6.670 -11.087 9.621 1.00 82.56 239 THR A N 1
ATOM 1961 C CA . THR A 1 239 ? 8.005 -10.504 9.854 1.00 82.56 239 THR A CA 1
ATOM 1962 C C . THR A 1 239 ? 8.953 -11.488 10.531 1.00 82.56 239 THR A C 1
ATOM 1964 O O . THR A 1 239 ? 10.159 -11.429 10.298 1.00 82.56 239 THR A O 1
ATOM 1967 N N . GLU A 1 240 ? 8.415 -12.401 11.337 1.00 82.75 240 GLU A N 1
ATOM 1968 C CA . GLU A 1 240 ? 9.130 -13.545 11.898 1.00 82.75 240 GLU A CA 1
ATOM 1969 C C . GLU A 1 240 ? 8.395 -14.828 11.511 1.00 82.75 240 GLU A C 1
ATOM 1971 O O . GLU A 1 240 ? 7.170 -14.907 11.601 1.00 82.75 240 GLU A O 1
ATOM 1976 N N . GLU A 1 241 ? 9.149 -15.837 11.085 1.00 78.69 241 GLU A N 1
ATOM 1977 C CA . GLU A 1 241 ? 8.620 -17.150 10.731 1.00 78.69 241 GLU A CA 1
ATOM 1978 C C . GLU A 1 241 ? 9.218 -18.194 11.675 1.00 78.69 241 GLU A C 1
ATOM 1980 O O . GLU A 1 241 ? 10.433 -18.260 11.872 1.00 78.69 241 GLU A O 1
ATOM 1985 N N . SER A 1 242 ? 8.358 -19.026 12.257 1.00 82.31 242 SER A N 1
ATOM 1986 C CA . SER A 1 242 ? 8.757 -20.198 13.034 1.00 82.31 242 SER A CA 1
ATOM 1987 C C . SER A 1 242 ? 8.319 -21.476 12.320 1.00 82.31 242 SER A C 1
ATOM 1989 O O . SER A 1 242 ? 7.368 -21.477 11.531 1.00 82.31 242 SER A O 1
ATOM 1991 N N . HIS A 1 243 ? 9.015 -22.588 12.559 1.00 81.94 243 HIS A N 1
ATOM 1992 C CA . HIS A 1 243 ? 8.621 -23.872 11.978 1.00 81.94 243 HIS A CA 1
ATOM 1993 C C . HIS A 1 243 ? 7.188 -24.232 12.400 1.00 81.94 243 HIS A C 1
ATOM 1995 O O . HIS A 1 243 ? 6.887 -24.300 13.588 1.00 81.94 243 HIS A O 1
ATOM 2001 N N . GLY A 1 244 ? 6.307 -24.454 11.420 1.00 83.56 244 GLY A N 1
ATOM 2002 C CA . GLY A 1 244 ? 4.886 -24.729 11.657 1.00 83.56 244 GLY A CA 1
ATOM 2003 C C . GLY A 1 244 ? 4.000 -23.487 11.820 1.00 83.56 244 GLY A C 1
ATOM 2004 O O . GLY A 1 244 ? 2.814 -23.636 12.105 1.00 83.56 244 GLY A O 1
ATOM 2005 N N . SER A 1 245 ? 4.535 -22.276 11.627 1.00 85.94 245 SER A N 1
ATOM 2006 C CA . SER A 1 245 ? 3.721 -21.056 11.567 1.00 85.94 245 SER A CA 1
ATOM 2007 C C . SER A 1 245 ? 2.859 -20.996 10.298 1.00 85.94 245 SER A C 1
ATOM 2009 O O . SER A 1 245 ? 3.228 -21.509 9.240 1.00 85.94 245 SER A O 1
ATOM 2011 N N . GLY A 1 246 ? 1.673 -20.395 10.423 1.00 84.81 246 GLY A N 1
ATOM 2012 C CA . GLY A 1 246 ? 0.765 -20.126 9.306 1.00 84.81 246 GLY A CA 1
ATOM 2013 C C . GLY A 1 246 ? 0.948 -18.714 8.745 1.00 84.81 246 GLY A C 1
ATOM 2014 O O . GLY A 1 246 ? 1.603 -17.877 9.358 1.00 84.81 246 GLY A O 1
ATOM 2015 N N . SER A 1 247 ? 0.325 -18.432 7.597 1.00 84.56 247 SER A N 1
ATOM 2016 C CA . SER A 1 247 ? 0.311 -17.093 6.992 1.00 84.56 247 SER A CA 1
ATOM 2017 C C . SER A 1 247 ? -1.115 -16.586 6.776 1.00 84.56 247 SER A C 1
ATOM 2019 O O . SER A 1 247 ? -2.047 -17.367 6.572 1.00 84.56 247 SER A O 1
ATOM 2021 N N . LEU A 1 248 ? -1.290 -15.262 6.826 1.00 87.31 248 LEU A N 1
ATOM 2022 C CA . LEU A 1 248 ? -2.572 -14.623 6.544 1.00 87.31 248 LEU A CA 1
ATOM 2023 C C . LEU A 1 248 ? -2.858 -14.610 5.040 1.00 87.31 248 LEU A C 1
ATOM 2025 O O . LEU A 1 248 ? -2.132 -14.003 4.245 1.00 87.31 248 LEU A O 1
ATOM 2029 N N . VAL A 1 249 ? -3.971 -15.234 4.663 1.00 83.56 249 VAL A N 1
ATOM 2030 C CA . VAL A 1 249 ? -4.464 -15.282 3.287 1.00 83.56 249 VAL A CA 1
ATOM 2031 C C . VAL A 1 249 ? -5.884 -14.739 3.209 1.00 83.56 249 VAL A C 1
ATOM 2033 O O . VAL A 1 249 ? -6.682 -14.895 4.130 1.00 83.56 249 VAL A O 1
ATOM 2036 N N . SER A 1 250 ? -6.190 -14.090 2.091 1.00 81.56 250 SER A N 1
ATOM 2037 C CA . SER A 1 250 ? -7.557 -13.739 1.723 1.00 81.56 250 SER A CA 1
ATOM 2038 C C . SER A 1 250 ? -8.024 -14.770 0.712 1.00 81.56 250 SER A C 1
ATOM 2040 O O . SER A 1 250 ? -7.346 -14.972 -0.294 1.00 81.56 250 SER A O 1
ATOM 2042 N N . VAL A 1 251 ? -9.161 -15.407 0.974 1.00 75.12 251 VAL A N 1
ATOM 2043 C CA . VAL A 1 251 ? -9.837 -16.270 0.004 1.00 75.12 251 VAL A CA 1
ATOM 2044 C C . VAL A 1 251 ? -10.827 -15.379 -0.738 1.00 75.12 251 VAL A C 1
ATOM 2046 O O . VAL A 1 251 ? -11.789 -14.904 -0.138 1.00 75.12 251 VAL A O 1
ATOM 2049 N N . SER A 1 252 ? -10.530 -15.069 -1.998 1.00 52.28 252 SER A N 1
ATOM 2050 C CA . SER A 1 252 ? -11.388 -14.279 -2.890 1.00 52.28 252 SER A CA 1
ATOM 2051 C C . SER A 1 252 ? -11.750 -15.087 -4.117 1.00 52.28 252 SER A C 1
ATOM 2053 O O . SER A 1 252 ? -10.790 -15.639 -4.702 1.00 52.28 252 SER A O 1
#

Mean predicted aligned error: 7.21 Å

Radius of gyration: 19.66 Å; Cα contacts (8 Å, |Δi|>4): 349; chains: 1; bounding box: 49×46×54 Å

Nearest PDB structures (foldseek):
  8hkf-assembly1_A  TM=9.597E-01  e=4.822E-26  Homo sapiens
  5u70-assembly1_A  TM=9.294E-01  e=4.148E-25  Gallus gallus
  8hkq-assembly1_A  TM=9.629E-01  e=3.795E-24  Homo sapiens
  8hir-assembly1_D  TM=9.527E-01  e=1.468E-23  Homo sapiens
  5u76-assembly1_A  TM=9.399E-01  e=1.050E-22  Gallus gallus

Solvent-accessible surface area (backbone atoms only — not comparable to full-atom values): 14736 Å² total; per-residue (Å²): 120,51,96,66,66,54,60,74,62,77,31,38,41,68,45,58,40,101,91,44,77,48,47,34,48,69,71,68,66,64,93,46,51,30,36,38,39,36,38,45,45,87,36,87,69,65,72,46,58,54,68,64,61,50,66,59,47,48,50,73,65,36,87,89,54,58,83,87,73,53,50,35,35,35,36,33,36,30,62,89,57,99,64,76,78,33,67,70,43,52,57,56,47,24,29,44,79,61,50,34,34,36,79,37,44,86,86,38,65,67,43,37,56,37,66,22,52,92,57,19,50,37,35,38,43,44,76,54,66,84,73,98,80,46,93,85,57,73,48,49,65,56,44,53,48,50,44,53,45,46,72,74,42,70,82,39,49,53,31,36,62,33,76,50,77,80,58,54,76,62,51,84,73,63,94,90,42,70,66,61,54,54,49,52,55,50,26,51,55,34,42,77,71,68,44,92,61,37,64,58,77,39,64,48,47,68,72,58,30,45,47,41,71,66,66,53,56,55,50,58,64,46,27,76,83,38,67,62,53,58,61,52,47,31,31,59,62,50,78,43,88,57,95,89,62,74,77,81,78,84,91,128

Sequence (252 aa):
MLKKKRPYCCLKLSESCEHCPYTTAREYNWKNSAIIVAVDQSSRNVRRGSPGIFNLILPLRSYFRSPHELRPIVLLLNTKEHHAPNSVFLDIMASFPLIYWMRGNFSNVDDLLRAGICQSEHMVMARESATYHQEYLDDCDSVINAQIIHRTFPKVKLITELSHFSNMRFMEFSPDNEYAMQQSKFEKKQRDRGSHLHFMFRLPFAKGSVFSANLIDRLLYQSFVKPYLVDFLKIMLGTEESHGSGSLVSVS